Protein 1GPP (pdb70)

CATH classification: 2.170.16.10

Organism: Saccharomyces cerevisiae (strain ATCC 204508 / S288c) (NCBI:txid559292)

Sequence (217 aa):
SACFAKGTNVLMADGSIECIENIEVGNKVMGKDGRPREVIKLPRGSETMYSVVQKSMPELLKFTCNATHELVVRTPRSVRRLSRTIKGVEYFEVITFEMGQKKAPDGRIVELVKEVSKSYPVSEGPERANELVESYRKASNKAYFEWTIEARDLSLLGSHVRKATYQTYAPIGAAFARECRGFYFELQELKEDDDYYGITLSDDSDHQFLLANQVVVH

InterPro domains:
  IPR003586 Hint domain C-terminal [SM00305] (699-743)
  IPR003587 Hint domain N-terminal [SM00306] (282-389)
  IPR004042 Intein DOD homing endo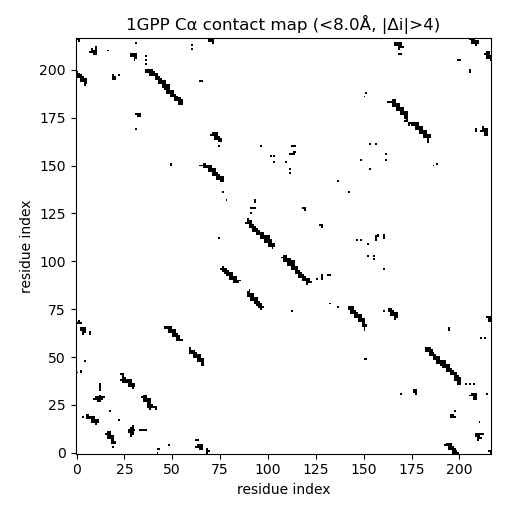nuclease, central region [PS50819] (494-642)
  IPR004100 ATPase, F1/V1/A1 complex, alpha/beta subunit, N-terminal domain [PF0287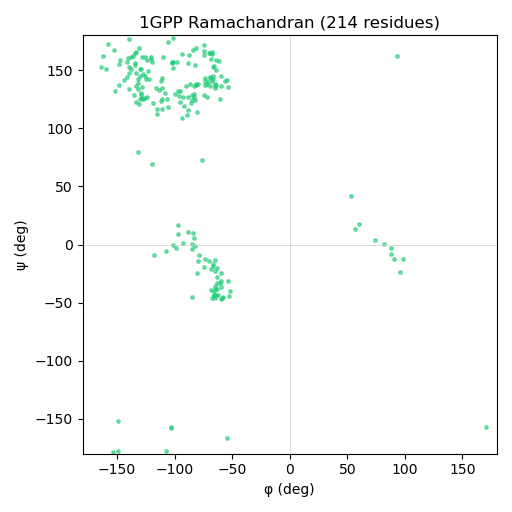4] (28-90)
  IPR006141 Intein N-terminal splicing region [PS50817] (284-366)
  IPR006142 Intein [PR00379] (491-503)
  IPR006142 Intein [PR00379] (600-612)
  IPR006142 Intein [PR00379] (732-741)
  IPR007868 Hom-end-associated Hint [PF05203] (284-736)
  IPR007869 Homing endonuclease PI-Sce [PF05204] (479-575)
  IPR007869 Homing endonuclease PI-Sce [PF05204] (585-690)
  IPR020003 ATPase, alpha/beta subunit, nucleotide-binding domain, active site [PS00152] (907-916)
  IPR022878 V-type ATP synthase catalytic alpha chain [PTHR43607] (18-1070)
  IPR023366 ATP synthase subunit alpha, N-terminal domain-like superfamily [G3DSA:2.40.30.20] (17-93)
  IPR024034 ATPase, F1/V1 complex, beta/alpha subunit, C-terminal [G3DSA:1.10.1140.10] (917-1071)
  IPR027417 P-loop containing nucleoside triphosphate hydrolase [G3DSA:3.40.50.300] (95-292)
  IPR027417 P-loop containing nucleoside triphosphate hydrolase [G3DSA:3.40.50.300] (726-915)
  IPR027417 P-loop containing nucleoside triphosphate hydrolase [SSF52540] (199-291)
  IPR027417 P-loop containing nucleoside triphosphate hydrolase [SSF52540] (733-921)
  IPR027434 Homing endonuclease [G3DSA:3.10.28.10] (466-586)

Structure (mmCIF, N/CA/C/O backbone):
data_1GPP
#
_entry.id   1GPP
#
_cell.length_a   102.856
_cell.length_b   47.595
_cell.length_c   60.297
_cell.angle_alpha   90.00
_cell.angle_beta   121.41
_cell.angle_gamma   90.00
#
_symmetry.space_group_name_H-M   'C 1 2 1'
#
loop_
_entity.id
_entity.type
_entity.pdbx_description
1 polymer 'ENDONUCLEASE PI-SCEI'
2 water water
#
loop_
_atom_site.group_PDB
_atom_site.id
_atom_site.type_symbol
_atom_site.label_atom_id
_atom_site.label_alt_id
_atom_site.label_comp_id
_atom_site.label_asym_id
_atom_site.label_entity_id
_atom_site.label_seq_id
_atom_site.pdbx_PDB_ins_code
_atom_site.Cartn_x
_atom_site.Cartn_y
_atom_site.Cartn_z
_atom_site.occupancy
_atom_site.B_iso_or_equiv
_atom_site.auth_seq_id
_atom_site.auth_comp_id
_atom_site.auth_asym_id
_atom_site.auth_atom_id
_atom_site.pdbx_PDB_model_num
ATOM 1 N N . SER A 1 9 ? 23.479 5.812 4.821 1.00 31.21 -2 SER A N 1
ATOM 2 C CA . SER A 1 9 ? 24.894 5.622 5.332 1.00 28.34 -2 SER A CA 1
ATOM 3 C C . SER A 1 9 ? 25.497 4.194 5.544 1.00 23.93 -2 SER A C 1
ATOM 4 O O . SER A 1 9 ? 26.585 4.039 5.095 1.00 23.96 -2 SER A O 1
ATOM 7 N N . ALA A 1 10 ? 24.864 3.176 6.166 1.00 21.29 -1 ALA A N 1
ATOM 8 C CA . ALA A 1 10 ? 25.388 1.784 6.101 1.00 19.62 -1 ALA A CA 1
ATOM 9 C C . ALA A 1 10 ? 24.684 1.011 4.958 1.00 19.65 -1 ALA A C 1
ATOM 10 O O . ALA A 1 10 ? 23.478 0.897 4.966 1.00 21.57 -1 ALA A O 1
ATOM 12 N N . CYS A 1 11 ? 25.461 0.486 4.027 1.00 18.28 1 CYS A N 1
ATOM 13 C CA . CYS A 1 11 ? 24.943 -0.086 2.792 1.00 18.03 1 CYS A CA 1
ATOM 14 C C . CYS A 1 11 ? 25.484 -1.460 2.481 1.00 17.53 1 CYS A C 1
ATOM 15 O O . CYS A 1 11 ? 26.676 -1.648 2.367 1.00 18.28 1 CYS A O 1
ATOM 18 N N . PHE A 1 12 ? 24.535 -2.363 2.288 1.00 16.39 2 PHE A N 1
ATOM 19 C CA . PHE A 1 12 ? 24.850 -3.785 2.216 1.00 16.12 2 PHE A CA 1
ATOM 20 C C . PHE A 1 12 ? 24.175 -4.471 1.059 1.00 17.23 2 PHE A C 1
ATOM 21 O O . PHE A 1 12 ? 23.233 -3.960 0.471 1.00 17.96 2 PHE A O 1
ATOM 29 N N . ALA A 1 13 ? 24.651 -5.671 0.775 1.00 17.00 3 ALA A N 1
ATOM 30 C CA . ALA A 1 13 ? 23.987 -6.542 -0.190 1.00 17.51 3 ALA A CA 1
ATOM 31 C C . ALA A 1 13 ? 22.626 -6.953 0.326 1.00 17.87 3 ALA A C 1
ATOM 32 O O . ALA A 1 13 ? 22.419 -7.068 1.526 1.00 17.57 3 ALA A O 1
ATOM 34 N N . LYS A 1 14 ? 21.716 -7.271 -0.604 1.00 18.73 4 LYS A N 1
ATOM 35 C CA . LYS A 1 14 ? 20.422 -7.813 -0.262 1.00 19.38 4 LYS A CA 1
ATOM 36 C C . LYS A 1 14 ? 20.586 -9.045 0.596 1.00 19.45 4 LYS A C 1
ATOM 37 O O . LYS A 1 14 ? 21.499 -9.820 0.385 1.00 19.77 4 LYS A O 1
ATOM 43 N N . GLY A 1 15 ? 19.694 -9.178 1.581 1.00 19.54 5 GLY A N 1
ATOM 44 C CA . GLY A 1 15 ? 19.698 -10.327 2.439 1.00 20.93 5 GLY A CA 1
ATOM 45 C C . GLY A 1 15 ? 20.580 -10.232 3.652 1.00 19.80 5 GLY A C 1
ATOM 46 O O . GLY A 1 15 ? 20.577 -11.155 4.490 1.00 22.96 5 GLY A O 1
ATOM 47 N N . THR A 1 16 ? 21.396 -9.180 3.753 1.00 17.25 6 THR A N 1
ATOM 48 C CA . THR A 1 16 ? 22.243 -9.026 4.902 1.00 16.55 6 THR A CA 1
ATOM 49 C C . THR A 1 16 ? 21.361 -8.922 6.148 1.00 15.63 6 THR A C 1
ATOM 50 O O . THR A 1 16 ? 20.505 -8.057 6.234 1.00 16.53 6 THR A O 1
ATOM 54 N N . ASN A 1 17 ? 21.621 -9.795 7.113 1.00 14.97 7 ASN A N 1
ATOM 55 C CA . ASN A 1 17 ? 20.829 -9.860 8.306 1.00 15.58 7 ASN A CA 1
ATOM 56 C C . ASN A 1 17 ? 21.391 -8.890 9.358 1.00 14.83 7 ASN A C 1
ATOM 57 O O . ASN A 1 17 ? 22.544 -8.950 9.700 1.00 14.86 7 ASN A O 1
ATOM 62 N N . VAL A 1 18 ? 20.490 -8.059 9.842 1.00 14.79 8 VAL A N 1
ATOM 63 C CA . VAL A 1 18 ? 20.787 -7.017 10.817 1.00 14.25 8 VAL A CA 1
ATOM 64 C C . VAL A 1 18 ? 20.122 -7.394 12.175 1.00 15.39 8 VAL A C 1
ATOM 65 O O . VAL A 1 18 ? 19.012 -7.910 12.187 1.00 14.98 8 VAL A O 1
ATOM 69 N N . LEU A 1 19 ? 20.794 -7.088 13.276 1.00 14.96 9 LEU A N 1
ATOM 70 C CA . LEU A 1 19 ? 20.248 -7.316 14.612 1.00 15.63 9 LEU A CA 1
ATOM 71 C C . LEU A 1 19 ? 19.390 -6.107 14.989 1.00 15.52 9 LEU A C 1
ATOM 72 O O . LEU A 1 19 ? 19.844 -4.952 14.975 1.00 16.53 9 LEU A O 1
ATOM 77 N N . MET A 1 20 ? 18.127 -6.367 15.269 1.00 16.48 10 MET A N 1
ATOM 78 C CA . MET A 1 20 ? 17.184 -5.328 15.639 1.00 17.68 10 MET A CA 1
ATOM 79 C C . MET A 1 20 ? 17.247 -5.113 17.148 1.00 18.16 10 MET A C 1
ATOM 80 O O . MET A 1 20 ? 17.717 -5.935 17.897 1.00 17.30 10 MET A O 1
ATOM 85 N N . ALA A 1 21 ? 16.722 -3.981 17.614 1.00 18.11 11 ALA A N 1
ATOM 86 C CA . ALA A 1 21 ? 16.820 -3.602 19.017 1.00 19.85 11 ALA A CA 1
ATOM 87 C C . ALA A 1 21 ? 16.111 -4.562 19.934 1.00 20.99 11 ALA A C 1
ATOM 88 O O . ALA A 1 21 ? 16.523 -4.719 21.083 1.00 21.81 11 ALA A O 1
ATOM 90 N N . ASP A 1 22 ? 15.078 -5.231 19.417 1.00 20.32 12 ASP A N 1
ATOM 91 C CA . ASP A 1 22 ? 14.354 -6.231 20.182 1.00 21.27 12 ASP A CA 1
ATOM 92 C C . ASP A 1 22 ? 14.974 -7.628 20.207 1.00 20.33 12 ASP A C 1
ATOM 93 O O . ASP A 1 22 ? 14.409 -8.566 20.767 1.00 22.68 12 ASP A O 1
ATOM 98 N N . GLY A 1 23 ? 16.162 -7.765 19.623 1.00 19.77 13 GLY A N 1
ATOM 99 C CA . GLY A 1 23 ? 16.847 -9.025 19.608 1.00 18.72 13 GLY A CA 1
ATOM 100 C C . GLY A 1 23 ? 16.570 -9.940 18.403 1.00 17.27 13 GLY A C 1
ATOM 101 O O . GLY A 1 23 ? 17.276 -10.915 18.199 1.00 17.42 13 GLY A O 1
ATOM 102 N N . SER A 1 24 ? 15.553 -9.604 17.641 1.00 17.68 14 SER A N 1
ATOM 103 C CA . SER A 1 24 ? 15.259 -10.359 16.435 1.00 17.01 14 SER A CA 1
ATOM 104 C C . SER A 1 24 ? 16.132 -9.836 15.304 1.00 16.69 14 SER A C 1
ATOM 105 O O . SER A 1 24 ? 16.748 -8.784 15.417 1.00 18.25 14 SER A O 1
ATOM 108 N N . ILE A 1 25 ? 16.169 -10.599 14.217 1.00 15.95 15 ILE A N 1
ATOM 109 C CA . ILE A 1 25 ? 16.839 -10.155 13.027 1.00 16.65 15 ILE A CA 1
ATOM 110 C C . ILE A 1 25 ? 15.890 -9.664 11.959 1.00 17.12 15 ILE A C 1
ATOM 111 O O . ILE A 1 25 ? 14.725 -10.012 11.940 1.00 17.59 15 ILE A O 1
ATOM 116 N N . GLU A 1 26 ? 16.404 -8.831 11.054 1.00 15.94 16 GLU A N 1
ATOM 117 C CA . GLU A 1 26 ? 15.677 -8.464 9.862 1.00 16.75 16 GLU A CA 1
ATOM 118 C C . GLU A 1 26 ? 16.665 -8.398 8.703 1.00 16.55 16 GLU A C 1
ATOM 119 O O . GLU A 1 26 ? 17.815 -7.998 8.883 1.00 16.38 16 GLU A O 1
ATOM 125 N N . CYS A 1 27 ? 16.246 -8.799 7.509 1.00 17.07 17 CYS A N 1
ATOM 126 C CA . CYS A 1 27 ? 17.022 -8.571 6.349 1.00 18.41 17 CYS A CA 1
ATOM 127 C C . CYS A 1 27 ? 17.033 -7.073 6.039 1.00 17.56 17 CYS A C 1
ATOM 128 O O . CYS A 1 27 ? 16.038 -6.363 6.208 1.00 18.00 17 CYS A O 1
ATOM 133 N N . ILE A 1 28 ? 18.174 -6.616 5.577 1.00 16.49 18 ILE A N 1
ATOM 134 C CA . ILE A 1 28 ? 18.359 -5.175 5.355 1.00 17.31 18 ILE A CA 1
ATOM 135 C C . ILE A 1 28 ? 17.260 -4.569 4.512 1.00 17.67 18 ILE A C 1
ATOM 136 O O . ILE A 1 28 ? 16.770 -3.474 4.814 1.00 18.75 18 ILE A O 1
ATOM 141 N N . GLU A 1 29 ? 16.821 -5.294 3.483 1.00 18.41 19 GLU A N 1
ATOM 142 C CA . GLU A 1 29 ? 15.826 -4.757 2.565 1.00 19.74 19 GLU A CA 1
ATOM 143 C C . GLU A 1 29 ? 14.450 -4.624 3.185 1.00 19.85 19 GLU A C 1
ATOM 144 O O . GLU A 1 29 ? 13.588 -3.966 2.607 1.00 21.38 19 GLU A O 1
ATOM 150 N N . ASN A 1 30 ? 14.225 -5.247 4.328 1.00 18.89 20 ASN A N 1
ATOM 151 C CA . ASN A 1 30 ? 12.926 -5.168 4.973 1.00 20.33 20 ASN A CA 1
ATOM 152 C C . ASN A 1 30 ? 12.862 -4.187 6.128 1.00 19.87 20 ASN A C 1
ATOM 153 O O . ASN A 1 30 ? 11.804 -3.970 6.710 1.00 22.02 20 ASN A O 1
ATOM 158 N N . ILE A 1 31 ? 13.972 -3.531 6.422 1.00 19.64 21 ILE A N 1
ATOM 159 C CA . ILE A 1 31 ? 13.972 -2.518 7.469 1.00 20.02 21 ILE A CA 1
ATOM 160 C C . ILE A 1 31 ? 13.240 -1.279 6.928 1.00 21.38 21 ILE A C 1
ATOM 161 O O . ILE A 1 31 ? 13.422 -0.903 5.770 1.00 21.54 21 ILE A O 1
ATOM 166 N N . GLU A 1 32 ? 12.458 -0.660 7.803 1.00 21.60 22 GLU A N 1
ATOM 167 C CA . GLU A 1 32 ? 11.676 0.518 7.434 1.00 23.05 22 GLU A CA 1
ATOM 168 C C . GLU A 1 32 ? 12.073 1.691 8.298 1.00 23.57 22 GLU A C 1
ATOM 169 O O . GLU A 1 32 ? 12.549 1.519 9.403 1.00 23.59 22 GLU A O 1
ATOM 175 N N . VAL A 1 33 ? 11.735 2.900 7.825 1.00 24.53 23 VAL A N 1
ATOM 176 C CA . VAL A 1 33 ? 11.948 4.109 8.579 1.00 25.65 23 VAL A CA 1
ATOM 177 C C . VAL A 1 33 ? 11.162 3.979 9.865 1.00 25.37 23 VAL A C 1
ATOM 178 O O . VAL A 1 33 ? 9.990 3.527 9.863 1.00 26.55 23 VAL A O 1
ATOM 182 N N . GLY A 1 34 ? 11.778 4.361 10.974 1.00 25.10 24 GLY A N 1
ATOM 183 C CA . GLY A 1 34 ? 11.192 4.234 12.290 1.00 25.16 24 GLY A CA 1
ATOM 184 C C . GLY A 1 34 ? 11.582 2.986 13.063 1.00 24.37 24 GLY A C 1
ATOM 185 O O . GLY A 1 34 ? 11.467 2.922 14.285 1.00 25.42 24 GLY A O 1
ATOM 186 N N . ASN A 1 35 ? 11.985 1.953 12.319 1.00 24.09 25 ASN A N 1
ATOM 187 C CA . ASN A 1 35 ? 12.454 0.762 13.002 1.00 22.72 25 ASN A CA 1
ATOM 188 C C . ASN A 1 35 ? 13.693 1.062 13.860 1.00 22.09 25 ASN A C 1
ATOM 189 O O . ASN A 1 35 ? 14.413 2.008 13.613 1.00 22.53 25 ASN A O 1
ATOM 194 N N . LYS A 1 36 ? 13.940 0.214 14.844 1.00 21.43 26 LYS A N 1
ATOM 195 C CA . LYS A 1 36 ? 15.067 0.391 15.730 1.00 21.26 26 LYS A CA 1
ATOM 196 C C . LYS A 1 36 ? 16.016 -0.802 15.619 1.00 19.46 26 LYS A C 1
ATOM 197 O O . LYS A 1 36 ? 15.609 -1.949 15.812 1.00 19.67 26 LYS A O 1
ATOM 203 N N . VAL A 1 37 ? 17.256 -0.505 15.262 1.00 18.25 27 VAL A N 1
ATOM 204 C CA . VAL A 1 37 ? 18.296 -1.521 15.159 1.00 17.91 27 VAL A CA 1
ATOM 205 C C . VAL A 1 37 ? 19.045 -1.582 16.463 1.00 17.00 27 VAL A C 1
ATOM 206 O O . VAL A 1 37 ? 18.941 -0.683 17.317 1.00 18.56 27 VAL A O 1
ATOM 210 N N . MET A 1 38 ? 19.803 -2.662 16.670 1.00 16.69 28 MET A N 1
ATOM 211 C CA . MET A 1 38 ? 20.581 -2.845 17.876 1.00 17.44 28 MET A CA 1
ATOM 212 C C . MET A 1 38 ? 21.877 -2.062 17.792 1.00 17.28 28 MET A C 1
ATOM 213 O O . MET A 1 38 ? 22.772 -2.372 17.032 1.00 17.12 28 MET A O 1
ATOM 218 N N . GLY A 1 39 ? 22.026 -1.062 18.645 1.00 17.97 29 GLY A N 1
ATOM 219 C CA . GLY A 1 39 ? 23.274 -0.324 18.728 1.00 17.98 29 GLY A CA 1
ATOM 220 C C . GLY A 1 39 ? 24.370 -1.188 19.279 1.00 17.97 29 GLY A C 1
ATOM 221 O O . GLY A 1 39 ? 24.177 -2.167 19.957 1.00 19.24 29 GLY A O 1
ATOM 222 N N . LYS A 1 40 ? 25.595 -0.738 19.082 1.00 18.32 30 LYS A N 1
ATOM 223 C CA . LYS A 1 40 ? 26.744 -1.513 19.514 1.00 19.90 30 LYS A CA 1
ATOM 224 C C . LYS A 1 40 ? 26.863 -1.652 21.027 1.00 20.08 30 LYS A C 1
ATOM 225 O O . LYS A 1 40 ? 27.566 -2.544 21.489 1.00 21.95 30 LYS A O 1
ATOM 231 N N . ASP A 1 41 ? 26.183 -0.775 21.759 1.00 21.04 31 ASP A N 1
ATOM 232 C CA . ASP A 1 41 ? 26.124 -0.807 23.199 1.00 21.11 31 ASP A CA 1
ATOM 233 C C . ASP A 1 41 ? 24.891 -1.482 23.710 1.00 22.02 31 ASP A C 1
ATOM 234 O O . ASP A 1 41 ? 24.686 -1.535 24.934 1.00 23.48 31 ASP A O 1
ATOM 239 N N . GLY A 1 42 ? 24.124 -2.106 22.810 1.00 21.13 32 GLY A N 1
ATOM 240 C CA . GLY A 1 42 ? 22.925 -2.803 23.232 1.00 22.04 32 GLY A CA 1
ATOM 241 C C . GLY A 1 42 ? 21.689 -1.961 23.301 1.00 23.22 32 GLY A C 1
ATOM 242 O O . GLY A 1 42 ? 20.624 -2.486 23.619 1.00 25.12 32 GLY A O 1
ATOM 243 N N . ARG A 1 43 ? 21.829 -0.668 23.038 1.00 24.12 33 ARG A N 1
ATOM 244 C CA . ARG A 1 43 ? 20.690 0.238 23.073 1.00 24.24 33 ARG A CA 1
ATOM 245 C C . ARG A 1 43 ? 20.168 0.554 21.677 1.00 23.56 33 ARG A C 1
ATOM 246 O O . ARG A 1 43 ? 20.892 0.367 20.679 1.00 22.76 33 ARG A O 1
ATOM 254 N N . PRO A 1 44 ? 18.909 0.962 21.583 1.00 22.69 34 PRO A N 1
ATOM 255 C CA . PRO A 1 44 ? 18.330 1.161 20.259 1.00 22.48 34 PRO A CA 1
ATOM 256 C C . PRO A 1 44 ? 18.935 2.315 19.448 1.00 22.38 34 PRO A C 1
ATOM 257 O O . PRO A 1 44 ? 19.500 3.291 20.003 1.00 24.06 34 PRO A O 1
ATOM 261 N N . ARG A 1 45 ? 18.846 2.165 18.146 1.00 21.04 35 ARG A N 1
ATOM 262 C CA . ARG A 1 45 ? 19.165 3.192 17.173 1.00 21.45 35 ARG A CA 1
ATOM 263 C C . ARG A 1 45 ? 18.032 3.276 16.165 1.00 21.58 35 ARG A C 1
ATOM 264 O O . ARG A 1 45 ? 17.599 2.290 15.627 1.00 22.21 35 ARG A O 1
ATOM 272 N N . GLU A 1 46 ? 17.581 4.479 15.838 1.00 23.09 36 GLU A N 1
ATOM 273 C CA . GLU A 1 46 ? 16.451 4.689 14.985 1.00 23.17 36 GLU A CA 1
ATOM 274 C C . GLU A 1 46 ? 16.829 4.962 13.546 1.00 22.52 36 GLU A C 1
ATOM 275 O O . GLU A 1 46 ? 17.708 5.772 13.230 1.00 23.05 36 GLU A O 1
ATOM 281 N N . VAL A 1 47 ? 16.170 4.255 12.633 1.00 22.52 37 VAL A N 1
ATOM 282 C CA . VAL A 1 47 ? 16.372 4.388 11.230 1.00 21.92 37 VAL A CA 1
ATOM 283 C C . VAL A 1 47 ? 15.532 5.564 10.745 1.00 22.58 37 VAL A C 1
ATOM 284 O O . VAL A 1 47 ? 14.343 5.615 11.035 1.00 23.91 37 VAL A O 1
ATOM 288 N N . ILE A 1 48 ? 16.166 6.467 10.006 1.00 23.15 38 ILE A N 1
ATOM 289 C CA . ILE A 1 48 ? 15.484 7.647 9.477 1.00 23.17 38 ILE A CA 1
ATOM 290 C C . ILE A 1 48 ? 15.454 7.729 7.970 1.00 24.74 38 ILE A C 1
ATOM 291 O O . ILE A 1 48 ? 14.769 8.609 7.400 1.00 27.29 38 ILE A O 1
ATOM 296 N N . LYS A 1 49 ? 16.177 6.876 7.281 1.00 25.15 39 LYS A N 1
ATOM 297 C CA . LYS A 1 49 ? 16.219 6.922 5.835 1.00 25.65 39 LYS A CA 1
ATOM 298 C C . LYS A 1 49 ? 16.689 5.565 5.294 1.00 25.16 39 LYS A C 1
ATOM 299 O O . LYS A 1 49 ? 17.457 4.867 5.968 1.00 24.67 39 LYS A O 1
ATOM 305 N N . LEU A 1 50 ? 16.237 5.245 4.085 1.00 24.70 40 LEU A N 1
ATOM 306 C CA . LEU A 1 50 ? 16.545 4.000 3.383 1.00 24.56 40 LEU A CA 1
ATOM 307 C C . LEU A 1 50 ? 17.249 4.221 2.053 1.00 25.10 40 LEU A C 1
ATOM 308 O O . LEU A 1 50 ? 16.705 3.964 0.989 1.00 25.95 40 LEU A O 1
ATOM 313 N N . PRO A 1 51 ? 18.478 4.678 2.085 1.00 26.46 41 PRO A N 1
ATOM 314 C CA . PRO A 1 51 ? 19.177 4.882 0.819 1.00 28.18 41 PRO A CA 1
ATOM 315 C C . PRO A 1 51 ? 19.418 3.557 0.080 1.00 27.52 41 PRO A C 1
ATOM 316 O O . PRO A 1 51 ? 19.790 2.530 0.661 1.00 28.46 41 PRO A O 1
ATOM 320 N N . ARG A 1 52 ? 19.198 3.604 -1.218 1.00 27.12 42 ARG A N 1
ATOM 321 C CA . ARG A 1 52 ? 19.338 2.482 -2.104 1.00 25.53 42 ARG A CA 1
ATOM 322 C C . ARG A 1 52 ? 19.933 2.889 -3.430 1.00 25.76 42 ARG A C 1
ATOM 323 O O . ARG A 1 52 ? 19.807 4.039 -3.870 1.00 26.95 42 ARG A O 1
ATOM 331 N N . GLY A 1 53 ? 20.519 1.939 -4.119 1.00 24.42 43 GLY A N 1
ATOM 332 C CA . GLY A 1 53 ? 21.067 2.201 -5.418 1.00 24.35 43 GLY A CA 1
ATOM 333 C C . GLY A 1 53 ? 21.885 1.042 -5.913 1.00 22.78 43 GLY A C 1
ATOM 334 O O . GLY A 1 53 ? 21.695 -0.088 -5.460 1.00 23.55 43 GLY A O 1
ATOM 335 N N . SER A 1 54 ? 22.795 1.307 -6.834 1.00 22.87 44 SER A N 1
ATOM 336 C CA . SER A 1 54 ? 23.699 0.315 -7.366 1.00 22.42 44 SER A CA 1
ATOM 337 C C . SER A 1 54 ? 25.140 0.802 -7.195 1.00 21.69 44 SER A C 1
ATOM 338 O O . SER A 1 54 ? 25.441 1.994 -7.320 1.00 21.61 44 SER A O 1
ATOM 343 N N . GLU A 1 55 ? 26.049 -0.118 -6.881 1.00 20.05 45 GLU A N 1
ATOM 344 C CA . GLU A 1 55 ? 27.426 0.251 -6.633 1.00 18.49 45 GLU A CA 1
ATOM 345 C C . GLU A 1 55 ? 28.289 -0.965 -6.686 1.00 18.56 45 GLU A C 1
ATOM 346 O O . GLU A 1 55 ? 27.803 -2.040 -6.378 1.00 20.36 45 GLU A O 1
ATOM 352 N N . THR A 1 56 ? 29.545 -0.796 -7.028 1.00 18.28 46 THR A N 1
ATOM 353 C CA . THR A 1 56 ? 30.545 -1.847 -6.873 1.00 18.04 46 THR A CA 1
ATOM 354 C C . THR A 1 56 ? 30.496 -2.310 -5.423 1.00 18.18 46 THR A C 1
ATOM 355 O O . THR A 1 56 ? 30.484 -1.514 -4.490 1.00 18.07 46 THR A O 1
ATOM 359 N N . MET A 1 57 ? 30.526 -3.628 -5.218 1.00 18.52 47 MET A N 1
ATOM 360 C CA . MET A 1 57 ? 30.426 -4.209 -3.877 1.00 18.33 47 MET A CA 1
ATOM 361 C C . MET A 1 57 ? 31.749 -4.811 -3.463 1.00 18.04 47 MET A C 1
ATOM 362 O O . MET A 1 57 ? 32.602 -5.081 -4.298 1.00 18.84 47 MET A O 1
ATOM 367 N N . TYR A 1 58 ? 31.914 -5.028 -2.146 1.00 18.00 48 TYR A N 1
ATOM 368 C CA . TYR A 1 58 ? 33.083 -5.658 -1.554 1.00 18.83 48 TYR A CA 1
ATOM 369 C C . TYR A 1 58 ? 32.648 -6.729 -0.540 1.00 19.18 48 TYR A C 1
ATOM 370 O O . TYR A 1 58 ? 31.746 -6.512 0.215 1.00 18.63 48 TYR A O 1
ATOM 379 N N . SER A 1 59 ? 33.304 -7.883 -0.583 1.00 20.34 49 SER A N 1
ATOM 380 C CA . SER A 1 59 ? 33.132 -8.962 0.386 1.00 21.13 49 SER A CA 1
ATOM 381 C C . SER A 1 59 ? 34.155 -8.842 1.514 1.00 20.58 49 SER A C 1
ATOM 382 O O . SER A 1 59 ? 35.345 -8.705 1.272 1.00 22.61 49 SER A O 1
ATOM 385 N N . VAL A 1 60 ? 33.678 -8.849 2.754 1.00 19.75 50 VAL A N 1
ATOM 386 C CA . VAL A 1 60 ? 34.492 -8.827 3.932 1.00 20.48 50 VAL A CA 1
ATOM 387 C C . VAL A 1 60 ? 34.432 -10.255 4.538 1.00 19.65 50 VAL A C 1
ATOM 388 O O . VAL A 1 60 ? 33.318 -10.790 4.787 1.00 20.11 50 VAL A O 1
ATOM 392 N N . VAL A 1 61 ? 35.593 -10.856 4.754 1.00 19.54 51 VAL A N 1
ATOM 393 C CA . VAL A 1 61 ? 35.627 -12.214 5.341 1.00 20.92 51 VAL A CA 1
ATOM 394 C C . VAL A 1 61 ? 36.710 -12.211 6.419 1.00 21.08 51 VAL A C 1
ATOM 395 O O . VAL A 1 61 ? 37.851 -11.812 6.157 1.00 21.59 51 VAL A O 1
ATOM 399 N N . GLN A 1 62 ? 36.351 -12.665 7.615 1.00 20.21 52 GLN A N 1
ATOM 400 C CA . GLN A 1 62 ? 37.303 -12.806 8.695 1.00 21.27 52 GLN A CA 1
ATOM 401 C C . GLN A 1 62 ? 38.461 -13.708 8.245 1.00 23.72 52 GLN A C 1
ATOM 402 O O . GLN A 1 62 ? 38.257 -14.676 7.547 1.00 24.11 52 GLN A O 1
ATOM 408 N N . LYS A 1 63 ? 39.671 -13.357 8.646 1.00 25.77 53 LYS A N 1
ATOM 409 C CA . LYS A 1 63 ? 40.789 -14.240 8.411 1.00 29.87 53 LYS A CA 1
ATOM 410 C C . LYS A 1 63 ? 41.143 -14.697 9.815 1.00 32.16 53 LYS A C 1
ATOM 411 O O . LYS A 1 63 ? 41.479 -13.881 10.707 1.00 31.91 53 LYS A O 1
ATOM 417 N N . SER A 1 64 ? 40.993 -15.997 10.023 1.00 34.71 54 SER A N 1
ATOM 418 C CA . SER A 1 64 ? 41.336 -16.665 11.301 1.00 37.46 54 SER A CA 1
ATOM 419 C C . SER A 1 64 ? 42.758 -16.448 11.808 1.00 37.90 54 SER A C 1
ATOM 420 O O . SER A 1 64 ? 43.713 -16.544 11.034 1.00 39.64 54 SER A O 1
ATOM 423 N N . MET A 1 77 ? 37.463 -22.209 14.672 1.00 42.57 67 MET A N 1
ATOM 424 C CA . MET A 1 77 ? 36.509 -23.284 14.924 1.00 41.58 67 MET A CA 1
ATOM 425 C C . MET A 1 77 ? 35.088 -22.754 14.747 1.00 40.31 67 MET A C 1
ATOM 426 O O . MET A 1 77 ? 34.202 -23.422 14.176 1.00 41.74 67 MET A O 1
ATOM 431 N N . PRO A 1 78 ? 34.842 -21.585 15.311 1.00 37.84 68 PRO A N 1
ATOM 432 C CA . PRO A 1 78 ? 33.578 -20.895 15.084 1.00 35.45 68 PRO A CA 1
ATOM 433 C C . PRO A 1 78 ? 33.573 -20.459 13.636 1.00 32.39 68 PRO A C 1
ATOM 434 O O . PRO A 1 78 ? 34.624 -20.376 13.008 1.00 32.56 68 PRO A O 1
ATOM 438 N N . GLU A 1 79 ? 32.392 -20.206 13.119 1.00 27.79 69 GLU A N 1
ATOM 439 C CA . GLU A 1 79 ? 32.268 -19.800 11.738 1.00 24.67 69 GLU A CA 1
ATOM 440 C C . GLU A 1 79 ? 32.901 -18.409 11.567 1.00 22.58 69 GLU A C 1
ATOM 441 O O . GLU A 1 79 ? 32.807 -17.585 12.449 1.00 22.56 69 GLU A O 1
ATOM 447 N N . LEU A 1 80 ? 33.511 -18.205 10.430 1.00 21.31 70 LEU A N 1
ATOM 448 C CA . LEU A 1 80 ? 34.102 -16.908 10.100 1.00 20.46 70 LEU A CA 1
ATOM 449 C C . LEU A 1 80 ? 33.012 -15.854 9.907 1.00 20.64 70 LEU A C 1
ATOM 450 O O . LEU A 1 80 ? 31.964 -16.109 9.334 1.00 21.10 70 LEU A O 1
ATOM 455 N N . LEU A 1 81 ? 33.300 -14.648 10.408 1.00 18.55 71 LEU A N 1
ATOM 456 C CA . LEU A 1 81 ? 32.397 -13.519 10.284 1.00 17.99 71 LEU A CA 1
ATOM 457 C C . LEU A 1 81 ? 32.542 -12.887 8.921 1.00 17.76 71 LEU A C 1
ATOM 458 O O . LEU A 1 81 ? 33.660 -12.752 8.408 1.00 19.09 71 LEU A O 1
ATOM 463 N N . LYS A 1 82 ? 31.409 -12.534 8.323 1.00 16.96 72 LYS A N 1
ATOM 464 C CA . LYS A 1 82 ? 31.383 -12.017 6.963 1.00 16.68 72 LYS A CA 1
ATOM 465 C C . LYS A 1 82 ? 30.260 -11.028 6.787 1.00 15.94 72 LYS A C 1
ATOM 466 O O . LYS A 1 82 ? 29.222 -11.090 7.462 1.00 16.52 72 LYS A O 1
ATOM 475 N N . PHE A 1 83 ? 30.418 -10.130 5.802 1.00 15.92 73 PHE A N 1
ATOM 476 C CA . PHE A 1 83 ? 29.354 -9.295 5.275 1.00 15.99 73 PHE A CA 1
ATOM 477 C C . PHE A 1 83 ? 29.805 -8.751 3.914 1.00 15.79 73 PHE A C 1
ATOM 478 O O . PHE A 1 83 ? 30.989 -8.737 3.638 1.00 17.17 73 PHE A O 1
ATOM 486 N N . THR A 1 84 ? 28.856 -8.289 3.136 1.00 15.92 74 THR A N 1
ATOM 487 C CA . THR A 1 84 ? 29.107 -7.680 1.844 1.00 16.02 74 THR A CA 1
ATOM 488 C C . THR A 1 84 ? 28.505 -6.285 1.804 1.00 16.05 74 THR A C 1
ATOM 489 O O . THR A 1 84 ? 27.350 -6.105 2.129 1.00 15.93 74 THR A O 1
ATOM 493 N N . CYS A 1 85 ? 29.361 -5.340 1.445 1.00 15.98 75 CYS A N 1
ATOM 494 C CA . CYS A 1 85 ? 28.971 -3.906 1.509 1.00 15.61 75 CYS A CA 1
ATOM 495 C C . CYS A 1 85 ? 29.319 -3.215 0.214 1.00 16.47 75 CYS A C 1
ATOM 496 O O . CYS A 1 85 ? 29.964 -3.785 -0.653 1.00 18.24 75 CYS A O 1
ATOM 499 N N . ASN A 1 86 ? 28.844 -2.004 0.038 1.00 16.51 76 ASN A N 1
ATOM 500 C CA . ASN A 1 86 ? 29.267 -1.276 -1.162 1.00 17.89 76 ASN A CA 1
ATOM 501 C C . ASN A 1 86 ? 30.659 -0.621 -0.989 1.00 16.56 76 ASN A C 1
ATOM 502 O O . ASN A 1 86 ? 31.245 -0.581 0.100 1.00 16.86 76 ASN A O 1
ATOM 507 N N . ALA A 1 87 ? 31.201 -0.143 -2.086 1.00 16.92 77 ALA A N 1
ATOM 508 C CA . ALA A 1 87 ? 32.553 0.394 -2.132 1.00 16.91 77 ALA A CA 1
ATOM 509 C C . ALA A 1 87 ? 32.772 1.572 -1.197 1.00 16.31 77 ALA A C 1
ATOM 510 O O . ALA A 1 87 ? 33.837 1.735 -0.657 1.00 16.91 77 ALA A O 1
ATOM 512 N N . THR A 1 88 ? 31.750 2.399 -1.064 1.00 16.35 78 THR A N 1
ATOM 513 C CA . THR A 1 88 ? 31.834 3.591 -0.222 1.00 16.12 78 THR A CA 1
ATOM 514 C C . THR A 1 88 ? 31.357 3.400 1.198 1.00 16.53 78 THR A C 1
ATOM 515 O O . THR A 1 88 ? 31.356 4.352 2.003 1.00 17.72 78 THR A O 1
ATOM 519 N N . HIS A 1 89 ? 30.946 2.164 1.525 1.00 16.25 79 HIS A N 1
ATOM 520 C CA . HIS A 1 89 ? 30.573 1.855 2.882 1.00 15.17 79 HIS A CA 1
ATOM 521 C C . HIS A 1 89 ? 31.805 1.973 3.794 1.00 15.37 79 HIS A C 1
ATOM 522 O O . HIS A 1 89 ? 32.870 1.514 3.423 1.00 15.69 79 HIS A O 1
ATOM 529 N N . GLU A 1 90 ? 31.642 2.612 4.946 1.00 15.15 80 GLU A N 1
ATOM 530 C CA . GLU A 1 90 ? 32.759 2.823 5.852 1.00 16.39 80 GLU A CA 1
ATOM 531 C C . GLU A 1 90 ? 32.854 1.672 6.889 1.00 15.36 80 GLU A C 1
ATOM 532 O O . GLU A 1 90 ? 31.954 1.455 7.691 1.00 16.47 80 GLU A O 1
ATOM 538 N N . LEU A 1 91 ? 33.965 1.001 6.845 1.00 15.37 81 LEU A N 1
ATOM 539 C CA . LEU A 1 91 ? 34.323 -0.033 7.835 1.00 15.24 81 LEU A CA 1
ATOM 540 C C . LEU A 1 91 ? 34.659 0.654 9.145 1.00 15.28 81 LEU A C 1
ATOM 541 O O . LEU A 1 91 ? 35.369 1.671 9.144 1.00 16.26 81 LEU A O 1
ATOM 546 N N . VAL A 1 92 ? 34.208 0.101 10.273 1.00 15.43 82 VAL A N 1
ATOM 547 C CA . VAL A 1 92 ? 34.511 0.594 11.613 1.00 15.57 82 VAL A CA 1
ATOM 548 C C . VAL A 1 92 ? 35.728 -0.208 12.049 1.00 15.60 82 VAL A C 1
ATOM 549 O O . VAL A 1 92 ? 35.617 -1.425 12.265 1.00 15.76 82 VAL A O 1
ATOM 553 N N . VAL A 1 93 ? 36.876 0.463 12.119 1.00 15.37 83 VAL A N 1
ATOM 554 C CA . VAL A 1 93 ? 38.119 -0.241 12.356 1.00 15.72 83 VAL A CA 1
ATOM 555 C C . VAL A 1 93 ? 38.891 0.311 13.549 1.00 16.23 83 VAL A C 1
ATOM 556 O O . VAL A 1 93 ? 38.689 1.415 14.026 1.00 17.22 83 VAL A O 1
ATOM 560 N N . ARG A 1 94 ? 39.794 -0.517 14.024 1.00 15.91 84 ARG A N 1
ATOM 561 C CA . ARG A 1 94 ? 40.755 -0.113 15.039 1.00 16.93 84 ARG A CA 1
ATOM 562 C C . ARG A 1 94 ? 42.149 -0.520 14.582 1.00 17.56 84 ARG A C 1
ATOM 563 O O . ARG A 1 94 ? 42.329 -1.516 13.882 1.00 17.39 84 ARG A O 1
ATOM 571 N N . THR A 1 95 ? 43.138 0.253 15.023 1.00 17.44 85 THR A N 1
ATOM 572 C CA . THR A 1 95 ? 44.524 -0.057 14.786 1.00 17.35 85 THR A CA 1
ATOM 573 C C . THR A 1 95 ? 45.274 0.281 16.083 1.00 18.38 85 THR A C 1
ATOM 574 O O . THR A 1 95 ? 45.081 1.355 16.619 1.00 19.43 85 THR A O 1
ATOM 578 N N . PRO A 1 96 ? 46.151 -0.607 16.550 1.00 18.96 86 PRO A N 1
ATOM 579 C CA . PRO A 1 96 ? 46.917 -0.269 17.739 1.00 19.47 86 PRO A CA 1
ATOM 580 C C . PRO A 1 96 ? 47.815 0.919 17.472 1.00 20.58 86 PRO A C 1
ATOM 581 O O . PRO A 1 96 ? 48.283 1.178 16.362 1.00 20.72 86 PRO A O 1
ATOM 585 N N . ARG A 1 97 ? 48.054 1.681 18.536 1.00 20.96 87 ARG A N 1
ATOM 586 C CA . ARG A 1 97 ? 49.050 2.740 18.530 1.00 21.31 87 ARG A CA 1
ATOM 587 C C . ARG A 1 97 ? 50.450 2.085 18.641 1.00 21.44 87 ARG A C 1
ATOM 588 O O . ARG A 1 97 ? 51.102 2.155 19.698 1.00 22.49 87 ARG A O 1
ATOM 596 N N . SER A 1 98 ? 50.909 1.450 17.583 1.00 20.87 88 SER A N 1
ATOM 597 C CA . SER A 1 98 ? 52.121 0.707 17.607 1.00 21.36 88 SER A CA 1
ATOM 598 C C . SER A 1 98 ? 53.354 1.604 17.639 1.00 20.53 88 SER A C 1
ATOM 599 O O . SER A 1 98 ? 53.453 2.574 16.908 1.00 21.66 88 SER A O 1
ATOM 604 N N . VAL A 1 99 ? 54.285 1.202 18.478 1.00 20.78 89 VAL A N 1
ATOM 605 C CA . VAL A 1 99 ? 55.592 1.802 18.520 1.00 22.56 89 VAL A CA 1
ATOM 606 C C . VAL A 1 99 ? 56.597 0.701 18.458 1.00 24.50 89 VAL A C 1
ATOM 607 O O . VAL A 1 99 ? 56.484 -0.338 19.149 1.00 27.06 89 VAL A O 1
ATOM 611 N N . ARG A 1 100 ? 57.551 0.884 17.551 1.00 25.95 90 ARG A N 1
ATOM 612 C CA . ARG A 1 100 ? 58.581 -0.063 17.333 1.00 27.63 90 ARG A CA 1
ATOM 613 C C . ARG A 1 100 ? 59.927 0.549 17.353 1.00 27.52 90 ARG A C 1
ATOM 614 O O . ARG A 1 100 ? 60.168 1.727 16.978 1.00 26.59 90 ARG A O 1
ATOM 622 N N . ARG A 1 101 ? 60.850 -0.295 17.755 1.00 28.04 91 ARG A N 1
ATOM 623 C CA . ARG A 1 101 ? 62.234 0.101 17.883 1.00 28.63 91 ARG A CA 1
ATOM 624 C C . ARG A 1 101 ? 63.040 -0.702 16.903 1.00 28.64 91 ARG A C 1
ATOM 625 O O . ARG A 1 101 ? 62.920 -1.948 16.844 1.00 31.11 91 ARG A O 1
ATOM 633 N N . LEU A 1 102 ? 63.933 -0.037 16.187 1.00 27.77 92 LEU A N 1
ATOM 634 C CA . LEU A 1 102 ? 64.800 -0.714 15.249 1.00 27.97 92 LEU A CA 1
ATOM 635 C C . LEU A 1 102 ? 66.206 -0.120 15.342 1.00 26.93 92 LEU A C 1
ATOM 636 O O . LEU A 1 102 ? 66.361 1.036 15.654 1.00 26.01 92 LEU A O 1
ATOM 641 N N . SER A 1 103 ? 67.204 -0.958 15.120 1.00 27.26 93 SER A N 1
ATOM 642 C CA . SER A 1 103 ? 68.603 -0.540 15.071 1.00 27.86 93 SER A CA 1
ATOM 643 C C . SER A 1 103 ? 68.966 -0.575 13.614 1.00 27.65 93 SER A C 1
ATOM 644 O O . SER A 1 103 ? 68.866 -1.621 12.964 1.00 29.90 93 SER A O 1
ATOM 647 N N . ARG A 1 104 ? 69.342 0.571 13.047 1.00 24.40 94 ARG A N 1
ATOM 648 C CA . ARG A 1 104 ? 69.760 0.641 11.672 1.00 23.78 94 ARG A CA 1
ATOM 649 C C . ARG A 1 104 ? 71.024 1.480 11.651 1.00 22.15 94 ARG A C 1
ATOM 650 O O . ARG A 1 104 ? 71.257 2.306 12.529 1.00 21.14 94 ARG A O 1
ATOM 658 N N . THR A 1 105 ? 71.810 1.262 10.627 1.00 20.29 95 THR A N 1
ATOM 659 C CA . THR A 1 105 ? 73.047 2.023 10.401 1.00 18.15 95 THR A CA 1
ATOM 660 C C . THR A 1 105 ? 72.983 2.598 9.035 1.00 17.77 95 THR A C 1
ATOM 661 O O . THR A 1 105 ? 72.720 1.902 8.070 1.00 19.97 95 THR A O 1
ATOM 665 N N . ILE A 1 106 ? 73.158 3.911 8.944 1.00 18.01 96 ILE A N 1
ATOM 666 C CA . ILE A 1 106 ? 73.145 4.562 7.660 1.00 20.28 96 ILE A CA 1
ATOM 667 C C . ILE A 1 106 ? 74.411 5.383 7.586 1.00 20.15 96 ILE A C 1
ATOM 668 O O . ILE A 1 106 ? 74.678 6.208 8.487 1.00 21.38 96 ILE A O 1
ATOM 673 N N . LYS A 1 107 ? 75.196 5.179 6.540 1.00 21.96 97 LYS A N 1
ATOM 674 C CA . LYS A 1 107 ? 76.386 5.949 6.322 1.00 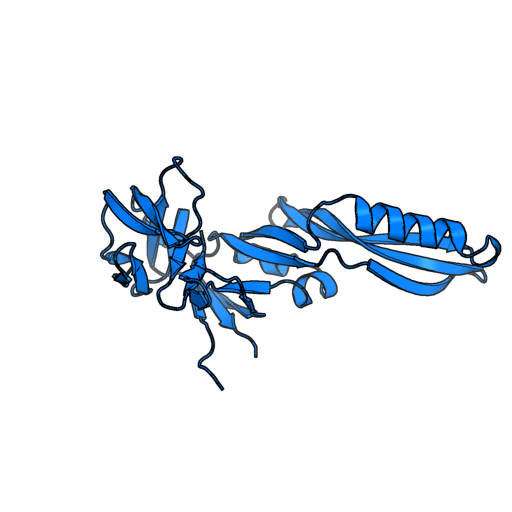23.49 97 LYS A CA 1
ATOM 675 C C . LYS A 1 107 ? 77.300 5.929 7.556 1.00 21.95 97 LYS A C 1
ATOM 676 O O . LYS A 1 107 ? 77.964 6.927 7.951 1.00 23.46 97 LYS A O 1
ATOM 682 N N . GLY A 1 108 ? 77.439 4.761 8.170 1.00 22.39 98 GLY A N 1
ATOM 683 C CA . GLY A 1 108 ? 78.403 4.586 9.217 1.00 21.89 98 GLY A CA 1
ATOM 684 C C . GLY A 1 108 ? 77.933 5.070 10.565 1.00 21.87 98 GLY A C 1
ATOM 685 O O . GLY A 1 108 ? 78.700 4.949 11.528 1.00 25.31 98 GLY A O 1
ATOM 686 N N . VAL A 1 109 ? 76.701 5.596 10.653 1.00 18.97 99 VAL A N 1
ATOM 687 C CA . VAL A 1 109 ? 76.191 6.084 11.918 1.00 18.01 99 VAL A CA 1
ATOM 688 C C . VAL A 1 109 ? 75.041 5.131 12.359 1.00 17.18 99 VAL A C 1
ATOM 689 O O . VAL A 1 109 ? 74.100 4.885 11.602 1.00 17.18 99 VAL A O 1
ATOM 693 N N . GLU A 1 110 ? 75.184 4.574 13.563 1.00 17.22 100 GLU A N 1
ATOM 694 C CA . GLU A 1 110 ? 74.141 3.709 14.128 1.00 18.95 100 GLU A CA 1
ATOM 695 C C . GLU A 1 110 ? 73.071 4.544 14.775 1.00 17.27 100 GLU A C 1
ATOM 696 O O . GLU A 1 110 ? 73.370 5.521 15.468 1.00 16.86 100 GLU A O 1
ATOM 707 N N . TYR A 1 111 ? 71.819 4.179 14.528 1.00 16.53 101 TYR A N 1
ATOM 708 C CA . TYR A 1 111 ? 70.643 4.851 15.029 1.00 17.35 101 TYR A CA 1
ATOM 709 C C . TYR A 1 111 ? 69.716 3.953 15.828 1.00 16.51 101 TYR A C 1
ATOM 710 O O . TYR A 1 111 ? 69.603 2.747 15.565 1.00 19.12 101 TYR A O 1
ATOM 719 N N . PHE A 1 112 ? 69.065 4.608 16.779 1.00 16.07 102 PHE A N 1
ATOM 720 C CA . PHE A 1 112 ? 67.811 4.132 17.345 1.00 17.00 102 PHE A CA 1
ATOM 721 C C . PHE A 1 112 ? 66.711 4.737 16.451 1.00 16.85 102 PHE A C 1
ATOM 722 O O . PHE A 1 112 ? 66.494 5.928 16.496 1.00 17.94 102 PHE A O 1
ATOM 730 N N . GLU A 1 113 ? 66.018 3.902 15.680 1.00 17.00 103 GLU A N 1
ATOM 731 C CA . GLU A 1 113 ? 64.921 4.343 14.879 1.00 17.59 103 GLU A CA 1
ATOM 732 C C . GLU A 1 113 ? 63.641 4.008 15.628 1.00 18.62 103 GLU A C 1
ATOM 733 O O . GLU A 1 113 ? 63.485 2.876 16.127 1.00 21.97 103 GLU A O 1
ATOM 739 N N . VAL A 1 114 ? 62.771 4.987 15.776 1.00 16.68 104 VAL A N 1
ATOM 740 C CA . VAL A 1 114 ? 61.496 4.803 16.444 1.00 17.77 104 VAL A CA 1
ATOM 741 C C . VAL A 1 114 ? 60.406 5.026 15.422 1.00 16.26 104 VAL A C 1
ATOM 742 O O . VAL A 1 114 ? 60.259 6.121 14.868 1.00 17.26 104 VAL A O 1
ATOM 746 N N . ILE A 1 115 ? 59.648 3.956 15.175 1.00 18.19 105 ILE A N 1
ATOM 747 C CA . ILE A 1 115 ? 58.576 3.990 14.214 1.00 18.54 105 ILE A CA 1
ATOM 748 C C . ILE A 1 115 ? 57.240 3.891 14.942 1.00 18.37 105 ILE A C 1
ATOM 749 O O . ILE A 1 115 ? 57.053 2.975 15.738 1.00 19.26 105 ILE A O 1
ATOM 754 N N . THR A 1 116 ? 56.372 4.856 14.694 1.00 17.75 106 THR A N 1
ATOM 755 C CA . THR A 1 116 ? 55.091 4.933 15.339 1.00 19.31 106 THR A CA 1
ATOM 756 C C . THR A 1 116 ? 53.993 4.968 14.300 1.00 18.74 106 THR A C 1
ATOM 757 O O . THR A 1 116 ? 54.202 5.312 13.156 1.00 19.36 106 THR A O 1
ATOM 761 N N . PHE A 1 117 ? 52.790 4.610 14.727 1.00 19.40 107 PHE A N 1
ATOM 762 C CA . PHE A 1 117 ? 51.614 4.761 13.900 1.00 19.34 107 PHE A CA 1
ATOM 763 C C . PHE A 1 117 ? 50.970 6.086 14.292 1.00 20.20 107 PHE A C 1
ATOM 764 O O . PHE A 1 117 ? 50.744 6.360 15.465 1.00 22.54 107 PHE A O 1
ATOM 772 N N . GLU A 1 118 ? 50.616 6.909 13.310 1.00 20.40 108 GLU A N 1
ATOM 773 C CA . GLU A 1 118 ? 49.956 8.182 13.541 1.00 21.24 108 GLU A CA 1
ATOM 774 C C . GLU A 1 118 ? 48.843 8.414 12.543 1.00 20.48 108 GLU A C 1
ATOM 775 O O . GLU A 1 118 ? 48.856 7.860 11.432 1.00 20.80 108 GLU A O 1
ATOM 781 N N . MET A 1 119 ? 47.831 9.154 12.936 1.00 20.83 109 MET A N 1
ATOM 782 C CA . MET A 1 119 ? 46.795 9.561 12.025 1.00 22.11 109 MET A CA 1
ATOM 783 C C . MET A 1 119 ? 47.345 10.615 11.076 1.00 22.21 109 MET A C 1
ATOM 784 O O . MET A 1 119 ? 47.970 11.602 11.474 1.00 25.49 109 MET A O 1
ATOM 789 N N . GLY A 1 120 ? 47.179 10.384 9.801 1.00 20.92 110 GLY A N 1
ATOM 790 C CA . GLY A 1 120 ? 47.567 11.308 8.780 1.00 21.66 110 GLY A CA 1
ATOM 791 C C . GLY A 1 120 ? 46.642 11.177 7.591 1.00 21.37 110 GLY A C 1
ATOM 792 O O . GLY A 1 120 ? 45.452 10.837 7.712 1.00 22.54 110 GLY A O 1
ATOM 793 N N . GLN A 1 121 ? 47.175 11.492 6.434 1.00 22.83 111 GLN A N 1
ATOM 794 C CA . GLN A 1 121 ? 46.355 11.419 5.260 1.00 24.59 111 GLN A CA 1
ATOM 795 C C . GLN A 1 121 ? 47.182 11.030 4.060 1.00 23.38 111 GLN A C 1
ATOM 796 O O . GLN A 1 121 ? 48.425 11.124 4.037 1.00 24.58 111 GLN A O 1
ATOM 802 N N . LYS A 1 122 ? 46.453 10.516 3.084 1.00 21.28 112 LYS A N 1
ATOM 803 C CA . LYS A 1 122 ? 47.036 10.019 1.856 1.00 21.89 112 LYS A CA 1
ATOM 804 C C . LYS A 1 122 ? 46.067 10.350 0.743 1.00 20.65 112 LYS A C 1
ATOM 805 O O . LYS A 1 122 ? 44.839 10.190 0.887 1.00 21.05 112 LYS A O 1
ATOM 811 N N . LYS A 1 123 ? 46.629 10.732 -0.397 1.00 22.32 113 LYS A N 1
ATOM 812 C CA . LYS A 1 123 ? 45.823 10.965 -1.589 1.00 23.44 113 LYS A CA 1
ATOM 813 C C . LYS A 1 123 ? 45.620 9.625 -2.300 1.00 22.64 113 LYS A C 1
ATOM 814 O O . LYS A 1 123 ? 46.584 8.909 -2.582 1.00 25.26 113 LYS A O 1
ATOM 820 N N . ALA A 1 124 ? 44.380 9.262 -2.536 1.00 20.89 114 ALA A N 1
ATOM 821 C CA . ALA A 1 124 ? 44.065 8.088 -3.310 1.00 19.99 114 ALA A CA 1
ATOM 822 C C . ALA A 1 124 ? 44.455 8.344 -4.776 1.00 20.33 114 ALA A C 1
ATOM 823 O O . ALA A 1 124 ? 44.661 9.462 -5.183 1.00 19.67 114 ALA A O 1
ATOM 825 N N . PRO A 1 125 ? 44.533 7.287 -5.582 1.00 19.73 115 PRO A N 1
ATOM 826 C CA . PRO A 1 125 ? 44.868 7.466 -7.013 1.00 19.56 115 PRO A CA 1
ATOM 827 C C . PRO A 1 125 ? 43.968 8.451 -7.731 1.00 19.18 115 PRO A C 1
ATOM 828 O O . PRO A 1 125 ? 44.434 9.132 -8.628 1.00 19.45 115 PRO A O 1
ATOM 832 N N . ASP A 1 126 ? 42.705 8.536 -7.303 1.00 19.02 116 ASP A N 1
ATOM 833 C CA . ASP A 1 126 ? 41.759 9.487 -7.905 1.00 19.11 116 ASP A CA 1
ATOM 834 C C . ASP A 1 126 ? 41.865 10.902 -7.372 1.00 19.70 116 ASP A C 1
ATOM 835 O O . ASP A 1 126 ? 41.151 11.782 -7.863 1.00 21.17 116 ASP A O 1
ATOM 840 N N . GLY A 1 127 ? 42.754 11.159 -6.422 1.00 19.79 117 GLY A N 1
ATOM 841 C CA . GLY A 1 127 ? 42.928 12.480 -5.846 1.00 20.28 117 GLY A CA 1
ATOM 842 C C . GLY A 1 127 ? 42.236 12.753 -4.534 1.00 19.44 117 GLY A C 1
ATOM 843 O O . GLY A 1 127 ? 42.517 13.767 -3.901 1.00 20.62 117 GLY A O 1
ATOM 844 N N . ARG A 1 128 ? 41.320 11.882 -4.110 1.00 18.50 118 ARG A N 1
ATOM 845 C CA . ARG A 1 1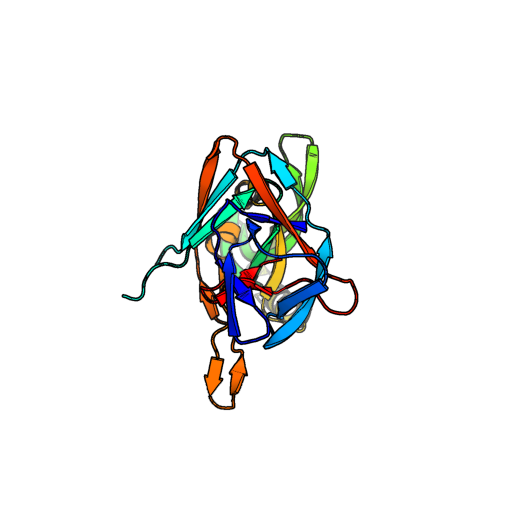28 ? 40.672 12.105 -2.837 1.00 18.94 118 ARG A CA 1
ATOM 846 C C . ARG A 1 128 ? 41.670 12.013 -1.709 1.00 18.82 118 ARG A C 1
ATOM 847 O O . ARG A 1 128 ? 42.479 11.114 -1.696 1.00 19.67 118 ARG A O 1
ATOM 855 N N . ILE A 1 129 ? 41.588 12.946 -0.770 1.00 19.19 119 ILE A N 1
ATOM 856 C CA . ILE A 1 129 ? 42.411 12.915 0.436 1.00 20.21 119 ILE A CA 1
ATOM 857 C C . ILE A 1 129 ? 41.692 12.095 1.517 1.00 19.99 119 ILE A C 1
ATOM 858 O O . ILE A 1 129 ? 40.578 12.392 1.898 1.00 23.75 119 ILE A O 1
ATOM 863 N N . VAL A 1 130 ? 42.320 10.984 1.889 1.00 17.86 120 VAL A N 1
ATOM 864 C CA . VAL A 1 130 ? 41.785 10.057 2.846 1.00 19.37 120 VAL A CA 1
ATOM 865 C C . VAL A 1 130 ? 42.560 10.146 4.140 1.00 18.09 120 VAL A C 1
ATOM 866 O O . VAL A 1 130 ? 43.754 10.055 4.133 1.00 19.23 120 VAL A O 1
ATOM 870 N N . GLU A 1 131 ? 41.836 10.265 5.236 1.00 19.01 121 GLU A N 1
ATOM 871 C CA . GL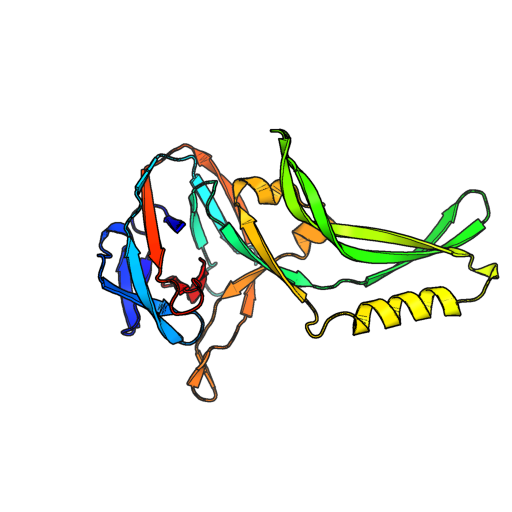U A 1 131 ? 42.418 10.276 6.566 1.00 21.31 121 GLU A CA 1
ATOM 872 C C . GLU A 1 131 ? 42.624 8.805 6.968 1.00 19.71 121 GLU A C 1
ATOM 873 O O . GLU A 1 131 ? 41.702 7.994 6.894 1.00 21.81 121 GLU A O 1
ATOM 879 N N . LEU A 1 132 ? 43.822 8.458 7.371 1.00 18.22 122 LEU A N 1
ATOM 880 C CA . LEU A 1 132 ? 44.129 7.064 7.738 1.00 18.13 122 LEU A CA 1
ATOM 881 C C . LEU A 1 132 ? 45.338 7.003 8.662 1.00 18.51 122 LEU A C 1
ATOM 882 O O . LEU A 1 132 ? 46.058 7.972 8.852 1.00 20.71 122 LEU A O 1
ATOM 887 N N . VAL A 1 133 ? 45.625 5.853 9.175 1.00 16.76 123 VAL A N 1
ATOM 888 C CA . VAL A 1 133 ? 46.751 5.644 10.043 1.00 17.42 123 VAL A CA 1
ATOM 889 C C . VAL A 1 133 ? 47.949 5.268 9.163 1.00 17.13 123 VAL A C 1
ATOM 890 O O . VAL A 1 133 ? 47.825 4.493 8.206 1.00 17.26 123 VAL A O 1
ATOM 894 N N . LYS A 1 134 ? 49.114 5.869 9.464 1.00 17.12 124 LYS A N 1
ATOM 895 C CA . LYS A 1 134 ? 50.337 5.631 8.729 1.00 19.37 124 LYS A CA 1
ATOM 896 C C . LYS A 1 134 ? 51.556 5.552 9.644 1.00 18.49 124 LYS A C 1
ATOM 897 O O . LYS A 1 134 ? 51.516 6.023 10.780 1.00 19.30 124 LYS A O 1
ATOM 903 N N . GLU A 1 135 ? 52.632 4.946 9.147 1.00 18.43 125 GLU A N 1
ATOM 904 C CA . GLU A 1 135 ? 53.884 4.913 9.844 1.00 19.50 125 GLU A CA 1
ATOM 905 C C . GLU A 1 135 ? 54.661 6.197 9.706 1.00 20.00 125 GLU A C 1
ATOM 906 O O . GLU A 1 135 ? 54.735 6.790 8.626 1.00 22.35 125 GLU A O 1
ATOM 912 N N . VAL A 1 136 ? 55.237 6.599 10.828 1.00 18.95 126 VAL A N 1
ATOM 913 C CA . VAL A 1 136 ? 56.157 7.760 10.903 1.00 20.32 126 VAL A CA 1
ATOM 914 C C . VAL A 1 136 ? 57.419 7.263 11.592 1.00 19.00 126 VAL A C 1
ATOM 915 O O . VAL A 1 136 ? 57.351 6.452 12.498 1.00 20.55 126 VAL A O 1
ATOM 919 N N . SER A 1 137 ? 58.559 7.807 11.200 1.00 17.94 127 SER A N 1
ATOM 920 C CA . SER A 1 137 ? 59.830 7.396 11.745 1.00 18.23 127 SER A CA 1
ATOM 921 C C . SER A 1 137 ? 60.683 8.589 12.166 1.00 17.01 127 SER A C 1
ATOM 922 O O . SER A 1 137 ? 60.721 9.596 11.456 1.00 18.99 127 SER A O 1
ATOM 925 N N . LYS A 1 138 ? 61.332 8.440 13.304 1.00 16.71 128 LYS A N 1
ATOM 926 C CA . LYS A 1 138 ? 62.335 9.394 13.776 1.00 17.23 128 LYS A CA 1
ATOM 927 C C . LYS A 1 138 ? 63.549 8.606 14.198 1.00 16.00 128 LYS A C 1
ATOM 928 O O . LYS A 1 138 ? 63.436 7.534 14.786 1.00 17.99 128 LYS A O 1
ATOM 934 N N . SER A 1 139 ? 64.753 9.143 13.936 1.00 15.31 129 SER A N 1
ATOM 935 C CA . SER A 1 139 ? 65.996 8.448 14.270 1.00 15.63 129 SER A CA 1
ATOM 936 C C . SER A 1 139 ? 66.881 9.295 15.208 1.00 15.37 129 SER A C 1
ATOM 937 O O . SER A 1 139 ? 66.923 10.529 15.057 1.00 16.50 129 SER A O 1
ATOM 940 N N . TYR A 1 140 ? 67.533 8.618 16.149 1.00 15.10 130 TYR A N 1
ATOM 941 C CA . TYR A 1 140 ? 68.343 9.240 17.154 1.00 15.36 130 TYR A CA 1
ATOM 942 C C . TYR A 1 140 ? 69.696 8.542 17.166 1.00 15.51 130 TYR A C 1
ATOM 943 O O . TYR A 1 140 ? 69.763 7.307 17.235 1.00 16.66 130 TYR A O 1
ATOM 952 N N . PRO A 1 141 ? 70.816 9.246 17.092 1.00 15.30 131 PRO A N 1
ATOM 953 C CA . PRO A 1 141 ? 72.068 8.527 17.049 1.00 15.53 131 PRO A CA 1
ATOM 954 C C . PRO A 1 141 ? 72.355 7.730 18.321 1.00 16.90 131 PRO A C 1
ATOM 955 O O . PRO A 1 141 ? 72.213 8.249 19.422 1.00 17.37 131 PRO A O 1
ATOM 959 N N . VAL A 1 142 ? 72.842 6.495 18.154 1.00 17.14 132 VAL A N 1
ATOM 960 C CA . VAL A 1 142 ? 73.177 5.694 19.343 1.00 17.92 132 VAL A CA 1
ATOM 961 C C . VAL A 1 142 ? 74.242 6.384 20.180 1.00 18.32 132 VAL A C 1
ATOM 962 O O . VAL A 1 142 ? 74.234 6.260 21.390 1.00 19.55 132 VAL A O 1
ATOM 966 N N . SER A 1 143 ? 75.161 7.109 19.548 1.00 18.15 133 SER A N 1
ATOM 967 C CA . SER A 1 143 ? 76.223 7.789 20.259 1.00 19.10 133 SER A CA 1
ATOM 968 C C . SER A 1 143 ? 75.704 8.785 21.266 1.00 18.78 133 SER A C 1
ATOM 969 O O . SER A 1 143 ? 76.420 9.150 22.215 1.00 22.40 133 SER A O 1
ATOM 972 N N . GLU A 1 144 ? 74.503 9.286 21.059 1.00 18.83 134 GLU A N 1
ATOM 973 C CA . GLU A 1 144 ? 73.923 10.297 21.924 1.00 19.88 134 GLU A CA 1
ATOM 974 C C . GLU A 1 144 ? 73.228 9.712 23.166 1.00 21.58 134 GLU A C 1
ATOM 975 O O . GLU A 1 144 ? 72.748 10.436 24.025 1.00 24.17 134 GLU A O 1
ATOM 981 N N . GLY A 1 145 ? 73.174 8.409 23.245 1.00 22.10 135 GLY A N 1
ATOM 982 C CA . GLY A 1 145 ? 72.530 7.709 24.350 1.00 22.46 135 GLY A CA 1
ATOM 983 C C . GLY A 1 145 ? 71.080 7.376 24.042 1.00 22.81 135 GLY A C 1
ATOM 984 O O . GLY A 1 145 ? 70.470 7.944 23.168 1.00 22.85 135 GLY A O 1
ATOM 985 N N . PRO A 1 146 ? 70.505 6.440 24.794 1.00 23.61 136 PRO A N 1
ATOM 986 C CA . PRO A 1 146 ? 69.137 5.978 24.531 1.00 24.52 136 PRO A CA 1
ATOM 987 C C . PRO A 1 146 ? 68.037 6.900 25.038 1.00 23.96 136 PRO A C 1
ATOM 988 O O . PRO A 1 146 ? 66.860 6.715 24.683 1.00 23.77 136 PRO A O 1
ATOM 992 N N . GLU A 1 147 ? 68.381 7.913 25.809 1.00 24.48 137 GLU A N 1
ATOM 993 C CA . GLU A 1 147 ? 67.335 8.676 26.448 1.00 24.80 137 GLU A CA 1
ATOM 994 C C . GLU A 1 147 ? 66.366 9.395 25.562 1.00 24.10 137 GLU A C 1
ATOM 995 O O . GLU A 1 147 ? 65.180 9.362 25.810 1.00 24.44 137 GLU A O 1
ATOM 1001 N N . ARG A 1 148 ? 66.829 10.049 24.513 1.00 22.41 138 ARG A N 1
ATOM 1002 C CA . ARG A 1 148 ? 65.925 10.825 23.703 1.00 23.52 138 ARG A CA 1
ATOM 1003 C C . ARG A 1 148 ? 64.949 9.902 22.954 1.00 21.92 138 ARG A C 1
ATOM 1004 O O . ARG A 1 148 ? 63.770 10.241 22.835 1.00 22.06 138 ARG A O 1
ATOM 1012 N N . ALA A 1 149 ? 65.424 8.763 22.466 1.00 21.52 139 ALA A N 1
ATOM 1013 C CA . ALA A 1 149 ? 64.525 7.809 21.820 1.00 21.06 139 ALA A CA 1
ATOM 1014 C C . ALA A 1 149 ? 63.506 7.219 22.829 1.00 21.29 139 ALA A C 1
ATOM 1015 O O . ALA A 1 149 ? 62.297 7.126 22.542 1.00 22.24 139 ALA A O 1
ATOM 1017 N N . ASN A 1 150 ? 64.000 6.936 24.031 1.00 21.43 140 ASN A N 1
ATOM 1018 C CA . ASN A 1 150 ? 63.089 6.432 25.068 1.00 22.81 140 ASN A CA 1
ATOM 1019 C C . ASN A 1 150 ? 62.025 7.459 25.417 1.00 22.95 140 ASN A C 1
ATOM 1020 O O . ASN A 1 150 ? 60.885 7.098 25.670 1.00 24.17 140 ASN A O 1
ATOM 1025 N N . GLU A 1 151 ? 62.400 8.735 25.456 1.00 22.90 141 GLU A N 1
ATOM 1026 C CA . GLU A 1 151 ? 61.473 9.826 25.749 1.00 24.03 141 GLU A CA 1
ATOM 1027 C C . GLU A 1 151 ? 60.411 9.975 24.674 1.00 23.37 141 GLU A C 1
ATOM 1028 O O . GLU A 1 151 ? 59.267 10.263 24.966 1.00 23.88 141 GLU A O 1
ATOM 1034 N N . LEU A 1 152 ? 60.773 9.740 23.408 1.00 22.45 142 LEU A N 1
ATOM 1035 C CA . LEU A 1 152 ? 59.774 9.802 22.359 1.00 22.00 142 LEU A CA 1
ATOM 1036 C C . LEU A 1 152 ? 58.752 8.677 22.540 1.00 21.75 142 LEU A C 1
ATOM 1037 O O . LEU A 1 152 ? 57.565 8.907 22.423 1.00 22.32 142 LEU A O 1
ATOM 1042 N N . VAL A 1 153 ? 59.230 7.476 22.847 1.00 21.91 143 VAL A N 1
ATOM 1043 C CA . VAL A 1 153 ? 58.334 6.345 23.081 1.00 23.10 143 VAL A CA 1
ATOM 1044 C C . VAL A 1 153 ? 57.373 6.673 24.208 1.00 25.41 143 VAL A C 1
ATOM 1045 O O . VAL A 1 153 ? 56.157 6.440 24.095 1.00 26.28 143 VAL A O 1
ATOM 1049 N N . GLU A 1 154 ? 57.912 7.244 25.281 1.00 26.03 144 GLU A N 1
ATOM 1050 C CA . GLU A 1 154 ? 57.069 7.602 26.449 1.00 27.70 144 GLU A CA 1
ATOM 1051 C C . GLU A 1 154 ? 56.078 8.672 26.108 1.00 27.53 144 GLU A C 1
ATOM 1052 O O . GLU A 1 154 ? 54.916 8.547 26.523 1.00 30.31 144 GLU A O 1
ATOM 1058 N N . SER A 1 155 ? 56.470 9.711 25.382 1.00 28.00 145 SER A N 1
ATOM 1059 C CA . SER A 1 155 ? 55.557 10.805 25.005 1.00 28.99 145 SER A CA 1
ATOM 1060 C C . SER A 1 155 ? 54.433 10.295 24.076 1.00 28.76 145 SER A C 1
ATOM 1061 O O . SER A 1 155 ? 53.251 10.685 24.162 1.00 29.64 145 SER A O 1
ATOM 1064 N N . TYR A 1 156 ? 54.803 9.393 23.196 1.00 27.56 146 TYR A N 1
ATOM 1065 C CA . TYR A 1 156 ? 53.835 8.786 22.295 1.00 27.00 146 TYR A CA 1
ATOM 1066 C C . TYR A 1 156 ? 52.842 7.903 23.069 1.00 28.01 146 TYR A C 1
ATOM 1067 O O . TYR A 1 156 ? 51.632 7.978 22.811 1.00 28.05 146 TYR A O 1
ATOM 1076 N N . ARG A 1 157 ? 53.348 7.061 23.982 1.00 28.32 147 ARG A N 1
ATOM 1077 C CA . ARG A 1 157 ? 52.482 6.189 24.789 1.00 31.26 147 ARG A CA 1
ATOM 1078 C C . ARG A 1 157 ? 51.546 6.975 25.679 1.00 33.27 147 ARG A C 1
ATOM 1079 O O . ARG A 1 157 ? 50.503 6.419 26.084 1.00 35.91 147 ARG A O 1
ATOM 1087 N N . LYS A 1 158 ? 51.833 8.240 25.965 1.00 35.32 148 LYS A N 1
ATOM 1088 C CA . LYS A 1 158 ? 50.996 9.018 26.871 1.00 37.54 148 LYS A CA 1
ATOM 1089 C C . LYS A 1 158 ? 50.139 10.085 26.180 1.00 38.78 148 LYS A C 1
ATOM 1090 O O . LYS A 1 158 ? 49.281 10.718 26.834 1.00 39.21 148 LYS A O 1
ATOM 1096 N N . ALA A 1 159 ? 50.316 10.274 24.868 1.00 39.72 149 ALA A N 1
ATOM 1097 C CA . ALA A 1 159 ? 49.616 11.342 24.142 1.00 40.03 149 ALA A CA 1
ATOM 1098 C C . ALA A 1 159 ? 48.127 11.083 23.901 1.00 40.30 149 ALA A C 1
ATOM 1099 O O . ALA A 1 159 ? 47.370 12.005 23.513 1.00 42.15 149 ALA A O 1
ATOM 1101 N N . SER A 1 160 ? 47.704 9.856 24.134 1.00 39.13 150 SER A N 1
ATOM 1102 C CA . SER A 1 160 ? 46.328 9.467 23.897 1.00 39.66 150 SER A CA 1
ATOM 1103 C C . SER A 1 160 ? 45.819 8.690 25.069 1.00 39.82 150 SER A C 1
ATOM 1104 O O . SER A 1 160 ? 46.548 7.945 25.695 1.00 39.85 150 SER A O 1
ATOM 1107 N N . ASN A 1 161 ? 44.536 8.828 25.341 1.00 40.51 151 ASN A N 1
ATOM 1108 C CA . ASN A 1 161 ? 43.996 8.100 26.458 1.00 40.10 151 ASN A CA 1
ATOM 1109 C C . ASN A 1 161 ? 43.701 6.651 26.075 1.00 38.32 151 ASN A C 1
ATOM 1110 O O . ASN A 1 161 ? 43.732 5.788 26.945 1.00 39.73 151 ASN A O 1
ATOM 1119 N N . LYS A 1 162 ? 43.480 6.363 24.788 1.00 34.48 152 LYS A N 1
ATOM 1120 C CA . LYS A 1 162 ? 43.270 4.956 24.342 1.00 31.85 152 LYS A CA 1
ATOM 1121 C C . LYS A 1 162 ? 44.539 4.411 23.711 1.00 28.74 152 LYS A C 1
ATOM 1122 O O . LYS A 1 162 ? 45.324 5.176 23.184 1.00 28.81 152 LYS A O 1
ATOM 1128 N N . ALA A 1 163 ? 44.730 3.094 23.784 1.00 25.80 153 ALA A N 1
ATOM 1129 C CA . ALA A 1 163 ? 45.863 2.398 23.207 1.00 26.02 153 ALA A CA 1
ATOM 1130 C C . ALA A 1 163 ? 45.739 2.019 21.712 1.00 24.55 153 ALA A C 1
ATOM 1131 O O . ALA A 1 163 ? 46.598 1.336 21.171 1.00 24.78 153 ALA A O 1
ATOM 1133 N N . TYR A 1 164 ? 44.620 2.375 21.112 1.00 22.48 154 TYR A N 1
ATOM 1134 C CA . TYR A 1 164 ? 44.357 2.139 19.677 1.00 21.53 154 TYR A CA 1
ATOM 1135 C C . TYR A 1 164 ? 43.714 3.389 19.134 1.00 20.41 154 TYR A C 1
ATOM 1136 O O . TYR A 1 164 ? 43.156 4.192 19.883 1.00 22.20 154 TYR A O 1
ATOM 1145 N N . PHE A 1 165 ? 43.780 3.495 17.811 1.00 19.72 155 PHE A N 1
ATOM 1146 C CA . PHE A 1 165 ? 43.003 4.439 17.047 1.00 20.02 155 PHE A CA 1
ATOM 1147 C C . PHE A 1 165 ? 41.658 3.758 16.747 1.00 19.48 155 PHE A C 1
ATOM 1148 O O . PHE A 1 165 ? 41.640 2.563 16.388 1.00 20.74 155 PHE A O 1
ATOM 1156 N N . GLU A 1 166 ? 40.593 4.542 16.884 1.00 19.58 156 GLU A N 1
ATOM 1157 C CA . GLU A 1 166 ? 39.228 4.094 16.578 1.00 20.71 156 GLU A CA 1
ATOM 1158 C C . GLU A 1 166 ? 38.818 4.981 15.389 1.00 19.66 156 GLU A C 1
ATOM 1159 O O . GLU A 1 166 ? 38.750 6.197 15.542 1.00 22.23 156 GLU A O 1
ATOM 1165 N N . TRP A 1 167 ? 38.644 4.406 14.192 1.00 18.28 157 TRP A N 1
ATOM 1166 C CA . TRP A 1 167 ? 38.509 5.213 13.010 1.00 17.35 157 TRP A CA 1
ATOM 1167 C C . TRP A 1 167 ? 37.698 4.474 11.952 1.00 17.21 157 TRP A C 1
ATOM 1168 O O . TRP A 1 167 ? 37.132 3.399 12.249 1.00 18.19 157 TRP A O 1
ATOM 1179 N N . THR A 1 168 ? 37.522 5.103 10.795 1.00 16.89 158 THR A N 1
ATOM 1180 C CA . THR A 1 168 ? 36.720 4.518 9.768 1.00 17.49 158 THR A CA 1
ATOM 1181 C C . THR A 1 168 ? 37.338 4.713 8.406 1.00 17.72 158 THR A C 1
ATOM 1182 O O . THR A 1 168 ? 38.032 5.709 8.181 1.00 18.28 158 THR A O 1
ATOM 1189 N N . ILE A 1 169 ? 37.062 3.809 7.472 1.00 16.95 159 ILE A N 1
ATOM 1190 C CA . ILE A 1 169 ? 37.649 3.836 6.148 1.00 18.08 159 ILE A CA 1
ATOM 1191 C C . ILE A 1 169 ? 36.699 3.193 5.143 1.00 17.03 159 ILE A C 1
ATOM 1192 O O . ILE A 1 169 ? 36.144 2.117 5.404 1.00 17.28 159 ILE A O 1
ATOM 1197 N N . GLU A 1 170 ? 36.465 3.837 4.016 1.00 17.00 160 GLU A N 1
ATOM 1198 C CA . GLU A 1 170 ? 35.652 3.221 2.972 1.00 16.47 160 GLU A CA 1
ATOM 1199 C C . GLU A 1 170 ? 36.302 1.926 2.522 1.00 16.68 160 GLU A C 1
ATOM 1200 O O . GLU A 1 170 ? 37.511 1.813 2.399 1.00 17.21 160 GLU A O 1
ATOM 1206 N N . ALA A 1 171 ? 35.443 0.952 2.189 1.00 16.03 161 ALA A N 1
ATOM 1207 C CA . ALA A 1 171 ? 35.957 -0.310 1.757 1.00 16.62 161 ALA A CA 1
ATOM 1208 C C . ALA A 1 171 ? 36.960 -0.170 0.618 1.00 16.79 161 ALA A C 1
ATOM 1209 O O . ALA A 1 171 ? 38.002 -0.795 0.607 1.00 18.16 161 ALA A O 1
ATOM 1211 N N . ARG A 1 172 ? 36.625 0.676 -0.359 1.00 17.00 162 ARG A N 1
ATOM 1212 C CA . ARG A 1 172 ? 37.498 0.842 -1.539 1.00 18.23 162 ARG A CA 1
ATOM 1213 C C . ARG A 1 172 ? 38.846 1.495 -1.213 1.00 17.36 162 ARG A C 1
ATOM 1214 O O . ARG A 1 172 ? 39.770 1.446 -2.036 1.00 19.38 162 ARG A O 1
ATOM 1222 N N . ASP A 1 173 ? 38.946 2.130 -0.050 1.00 16.83 163 ASP A N 1
ATOM 1223 C CA . ASP A 1 173 ? 40.174 2.791 0.333 1.00 18.03 163 ASP A CA 1
ATOM 1224 C C . ASP A 1 173 ? 41.067 2.004 1.279 1.00 18.34 163 ASP A C 1
ATOM 1225 O O . ASP A 1 173 ? 42.183 2.438 1.561 1.00 17.92 163 ASP A O 1
ATOM 1230 N N . LEU A 1 174 ? 40.641 0.829 1.713 1.00 18.09 164 LEU A N 1
ATOM 1231 C CA . LEU A 1 174 ? 41.475 0.018 2.611 1.00 18.43 164 LEU A CA 1
ATOM 1232 C C . LEU A 1 174 ? 42.830 -0.349 2.000 1.00 18.50 164 LEU A C 1
ATOM 1233 O O . LEU A 1 174 ? 43.831 -0.407 2.683 1.00 19.80 164 LEU A O 1
ATOM 1238 N N . SER A 1 175 ? 42.854 -0.493 0.684 1.00 19.57 165 SER A N 1
ATOM 1239 C CA . SER A 1 175 ? 44.069 -0.784 -0.063 1.00 21.40 165 SER A CA 1
ATOM 1240 C C . SER A 1 175 ? 45.114 0.338 -0.006 1.00 20.49 165 SER A C 1
ATOM 1241 O O . SER A 1 175 ? 46.290 0.096 -0.318 1.00 22.21 165 SER A O 1
ATOM 1244 N N . LEU A 1 176 ? 44.698 1.517 0.459 1.00 19.14 166 LEU A N 1
ATOM 1245 C CA . LEU A 1 176 ? 45.634 2.628 0.607 1.00 18.88 166 LEU A CA 1
ATOM 1246 C C . LEU A 1 176 ? 46.566 2.469 1.809 1.00 18.42 166 LEU A C 1
ATOM 1247 O O . LEU A 1 176 ? 47.613 3.100 1.839 1.00 19.50 166 LEU A O 1
ATOM 1252 N N . LEU A 1 177 ? 46.225 1.629 2.776 1.00 17.92 167 LEU A N 1
ATOM 1253 C CA . LEU A 1 177 ? 47.071 1.406 3.935 1.00 17.69 167 LEU A CA 1
ATOM 1254 C C . LEU A 1 177 ? 48.384 0.727 3.570 1.00 18.76 167 LEU A C 1
ATOM 1255 O O . LEU A 1 177 ? 48.407 -0.163 2.716 1.00 20.80 167 LEU A O 1
ATOM 1260 N N . GLY A 1 178 ? 49.457 1.130 4.237 1.00 18.28 168 GLY A N 1
ATOM 1261 C CA . GLY A 1 178 ?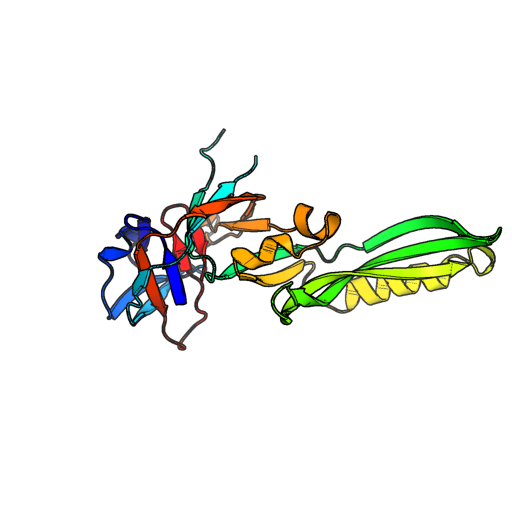 50.725 0.442 4.109 1.00 18.34 168 GLY A CA 1
ATOM 1262 C C . GLY A 1 178 ? 50.634 -0.929 4.781 1.00 19.29 168 GLY A C 1
ATOM 1263 O O . GLY A 1 178 ? 49.693 -1.233 5.528 1.00 19.18 168 GLY A O 1
ATOM 1264 N N . SER A 1 179 ? 51.607 -1.757 4.456 1.00 20.51 169 SER A N 1
ATOM 1265 C CA . SER A 1 179 ? 51.529 -3.159 4.855 1.00 21.72 169 SER A CA 1
ATOM 1266 C C . SER A 1 179 ? 51.454 -3.360 6.358 1.00 21.28 169 SER A C 1
ATOM 1267 O O . SER A 1 179 ? 50.661 -4.161 6.841 1.00 21.28 169 SER A O 1
ATOM 1272 N N . HIS A 1 180 ? 52.297 -2.698 7.131 1.00 20.54 170 HIS A N 1
ATOM 1273 C CA . HIS A 1 180 ? 52.272 -2.901 8.579 1.00 20.74 170 HIS A CA 1
ATOM 1274 C C . HIS A 1 180 ? 50.971 -2.426 9.196 1.00 20.20 170 HIS A C 1
ATOM 1275 O O . HIS A 1 180 ? 50.368 -3.117 10.024 1.00 20.96 170 HIS A O 1
ATOM 1282 N N . VAL A 1 181 ? 50.529 -1.236 8.811 1.00 18.51 171 VAL A N 1
ATOM 1283 C CA . VAL A 1 181 ? 49.287 -0.708 9.366 1.00 17.66 171 VAL A CA 1
ATOM 1284 C C . VAL A 1 181 ? 48.121 -1.613 8.930 1.00 16.76 171 VAL A C 1
ATOM 1285 O O . VAL A 1 181 ? 47.246 -1.918 9.736 1.00 17.73 171 VAL A O 1
ATOM 1289 N N . ARG A 1 182 ? 48.096 -2.021 7.668 1.00 17.07 172 ARG A N 1
ATOM 1290 C CA . ARG A 1 182 ? 46.990 -2.850 7.191 1.00 17.43 172 ARG A CA 1
ATOM 1291 C C . ARG A 1 182 ? 46.881 -4.148 7.979 1.00 18.33 172 ARG A C 1
ATOM 1292 O O . ARG A 1 182 ? 45.807 -4.552 8.393 1.00 18.44 172 ARG A O 1
ATOM 1300 N N . LYS A 1 183 ? 48.024 -4.781 8.169 1.00 19.11 173 LYS A N 1
ATOM 1301 C CA . LYS A 1 183 ? 48.003 -6.063 8.855 1.00 20.21 173 LYS A CA 1
ATOM 1302 C C . LYS A 1 183 ? 47.515 -5.950 10.288 1.00 19.88 173 LYS A C 1
ATOM 1303 O O . LYS A 1 183 ? 46.850 -6.874 10.813 1.00 21.60 173 LYS A O 1
ATOM 1309 N N . ALA A 1 184 ? 47.817 -4.841 10.926 1.00 18.99 174 ALA A N 1
ATOM 1310 C CA . ALA A 1 184 ? 47.440 -4.563 12.293 1.00 18.99 174 ALA A CA 1
ATOM 1311 C C . ALA A 1 184 ? 45.995 -4.085 12.504 1.00 18.35 174 ALA A C 1
ATOM 1312 O O . ALA A 1 184 ? 45.556 -3.951 13.639 1.00 19.60 174 ALA A O 1
ATOM 1314 N N . THR A 1 185 ? 45.333 -3.703 11.409 1.00 17.56 175 THR A N 1
ATOM 1315 C CA . THR A 1 185 ? 43.998 -3.151 11.489 1.00 16.47 175 THR A CA 1
ATOM 1316 C C . THR A 1 185 ? 42.930 -4.245 11.608 1.00 16.80 175 THR A C 1
ATOM 1317 O O . THR A 1 185 ? 43.007 -5.218 10.876 1.00 19.06 175 THR A O 1
ATOM 1321 N N . TYR A 1 186 ? 41.948 -4.038 12.485 1.00 16.46 176 TYR A N 1
ATOM 1322 C CA . TYR A 1 186 ? 40.927 -5.035 12.708 1.00 16.53 176 TYR A CA 1
ATOM 1323 C C . TYR A 1 186 ? 39.552 -4.387 12.771 1.00 17.21 176 TYR A C 1
ATOM 1324 O O . TYR A 1 186 ? 39.412 -3.180 12.971 1.00 17.04 176 TYR A O 1
ATOM 1333 N N . GLN A 1 187 ? 38.521 -5.227 12.602 1.00 16.42 177 GLN A N 1
ATOM 1334 C CA . GLN A 1 187 ? 37.155 -4.861 12.883 1.00 16.54 177 GLN A CA 1
ATOM 1335 C C . GLN A 1 187 ? 36.770 -5.467 14.230 1.00 15.73 177 GLN A C 1
ATOM 1336 O O . GLN A 1 187 ? 37.571 -6.164 14.875 1.00 17.06 177 GLN A O 1
ATOM 1342 N N . THR A 1 188 ? 35.550 -5.199 14.686 1.00 16.43 178 THR A N 1
ATOM 1343 C CA . THR A 1 188 ? 35.117 -5.693 15.964 1.00 16.73 178 THR A CA 1
ATOM 1344 C C . THR A 1 188 ? 33.721 -6.284 15.919 1.00 15.79 178 THR A C 1
ATOM 1345 O O . THR A 1 188 ? 32.927 -5.950 15.050 1.00 16.25 178 THR A O 1
ATOM 1349 N N . TYR A 1 189 ? 33.454 -7.197 16.841 1.00 16.47 179 TYR A N 1
ATOM 1350 C CA . TYR A 1 189 ? 32.118 -7.688 17.051 1.00 16.19 179 TYR A CA 1
ATOM 1351 C C . TYR A 1 189 ? 31.847 -7.538 18.560 1.00 15.77 179 TYR A C 1
ATOM 1352 O O . TYR A 1 189 ? 32.775 -7.403 19.372 1.00 17.02 179 TYR A O 1
ATOM 1361 N N . ALA A 1 190 ? 30.564 -7.555 18.943 1.00 15.67 180 ALA A N 1
ATOM 1362 C CA . ALA A 1 190 ? 30.156 -7.170 20.291 1.00 16.01 180 ALA A CA 1
ATOM 1363 C C . ALA A 1 190 ? 29.208 -8.183 20.905 1.00 16.78 180 ALA A C 1
ATOM 1364 O O . ALA A 1 190 ? 27.999 -7.993 20.989 1.00 18.47 180 ALA A O 1
ATOM 1366 N N . PRO A 1 191 ? 29.801 -9.257 21.396 1.00 17.33 181 PRO A N 1
ATOM 1367 C CA . PRO A 1 191 ? 29.009 -10.263 22.072 1.00 18.54 181 PRO A CA 1
ATOM 1368 C C . PRO A 1 191 ? 28.582 -9.811 23.461 1.00 19.06 181 PRO A C 1
ATOM 1369 O O . PRO A 1 191 ? 29.087 -8.842 24.019 1.00 19.98 181 PRO A O 1
ATOM 1373 N N . ILE A 1 192 ? 27.587 -10.486 24.018 1.00 22.34 182 ILE A N 1
ATOM 1374 C CA . ILE A 1 192 ? 27.166 -10.218 25.360 1.00 23.49 182 ILE A CA 1
ATOM 1375 C C . ILE A 1 192 ? 28.044 -11.019 26.337 1.00 24.20 182 ILE A C 1
ATOM 1376 O O . ILE A 1 192 ? 28.374 -12.160 26.067 1.00 27.27 182 ILE A O 1
ATOM 1381 N N . GLY A 1 193 ? 28.597 -10.216 27.353 1.00 25.04 183 GLY A N 1
ATOM 1382 C CA . GLY A 1 193 ? 29.509 -10.919 28.239 1.00 26.30 183 GLY A CA 1
ATOM 1383 C C . GLY A 1 193 ? 28.845 -11.227 29.565 1.00 24.95 183 GLY A C 1
ATOM 1384 O O . GLY A 1 193 ? 27.644 -11.248 29.676 1.00 24.96 183 GLY A O 1
ATOM 1385 N N . ALA A 1 194 ? 29.664 -11.410 30.576 1.00 24.50 410 ALA A N 1
ATOM 1386 C CA . ALA A 1 194 ? 29.225 -11.697 31.886 1.00 26.45 410 ALA A CA 1
ATOM 1387 C C . ALA A 1 194 ? 28.697 -10.338 32.387 1.00 28.41 410 ALA A C 1
ATOM 1388 O O . ALA A 1 194 ? 28.890 -9.333 31.753 1.00 28.54 410 ALA A O 1
ATOM 1390 N N . ALA A 1 195 ? 27.979 -10.283 33.448 1.00 31.32 411 ALA A N 1
ATOM 1391 C CA . ALA A 1 195 ? 27.497 -8.940 33.846 1.00 29.66 411 ALA A CA 1
ATOM 1392 C C . ALA A 1 195 ? 26.594 -8.186 32.832 1.00 30.38 411 ALA A C 1
ATOM 1393 O O . ALA A 1 195 ? 26.395 -6.948 32.932 1.00 28.89 411 ALA A O 1
ATOM 1395 N N . PHE A 1 196 ? 26.038 -8.930 31.874 1.00 31.11 412 PHE A N 1
ATOM 1396 C CA . PHE A 1 196 ? 25.053 -8.403 30.934 1.00 31.88 412 PHE A CA 1
ATO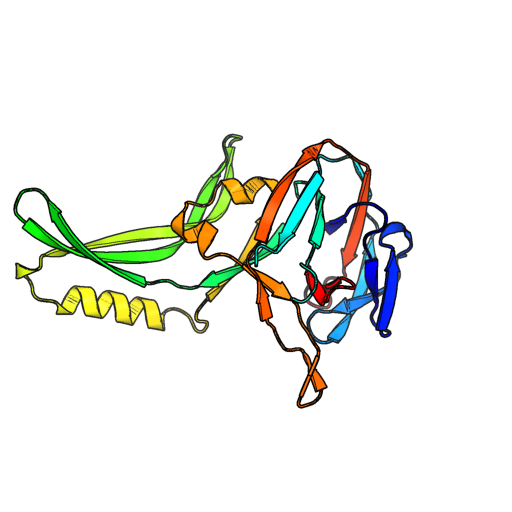M 1397 C C . PHE A 1 196 ? 25.443 -7.161 30.079 1.00 31.42 412 PHE A C 1
ATOM 1398 O O . PHE A 1 196 ? 24.596 -6.577 29.443 1.00 33.98 412 PHE A O 1
ATOM 1406 N N . ALA A 1 197 ? 26.720 -6.761 30.010 1.00 30.01 413 ALA A N 1
ATOM 1407 C CA . ALA A 1 197 ? 27.110 -5.651 29.114 1.00 28.66 413 ALA A CA 1
ATOM 1408 C C . ALA A 1 197 ? 27.754 -6.281 27.882 1.00 26.37 413 ALA A C 1
ATOM 1409 O O . ALA A 1 197 ? 28.269 -7.397 27.917 1.00 25.74 413 ALA A O 1
ATOM 1411 N N . ARG A 1 198 ? 27.710 -5.525 26.819 1.00 25.22 414 ARG A N 1
ATOM 1412 C CA . ARG A 1 198 ? 28.393 -5.899 25.593 1.00 25.46 414 ARG A CA 1
ATOM 1413 C C . ARG A 1 198 ? 29.887 -5.772 25.772 1.00 24.96 414 ARG A C 1
ATOM 1414 O O . ARG A 1 198 ? 30.379 -4.812 26.448 1.00 28.21 414 ARG A O 1
ATOM 1422 N N . GLU A 1 199 ? 30.614 -6.714 25.225 1.00 24.56 415 GLU A N 1
ATOM 1423 C CA . GLU A 1 199 ? 32.056 -6.696 25.201 1.00 25.50 415 GLU A CA 1
ATOM 1424 C C . GLU A 1 199 ? 32.407 -6.343 23.782 1.00 25.87 415 GLU A C 1
ATOM 1425 O O . GLU A 1 199 ? 31.546 -6.181 22.939 1.00 27.94 415 GLU A O 1
ATOM 1431 N N . CYS A 1 200 ? 33.664 -6.153 23.517 1.00 25.46 416 CYS A N 1
ATOM 1432 C CA . CYS A 1 200 ? 34.115 -5.761 22.223 1.00 24.83 416 CYS A CA 1
ATOM 1433 C C . CYS A 1 200 ? 35.286 -6.652 21.918 1.00 23.37 416 CYS A C 1
ATOM 1434 O O . CYS A 1 200 ? 36.230 -6.694 22.728 1.00 27.95 416 CYS A O 1
ATOM 1437 N N . ARG A 1 201 ? 35.230 -7.399 20.825 1.00 20.49 417 ARG A N 1
ATOM 1438 C CA . ARG A 1 201 ? 36.272 -8.344 20.436 1.00 20.87 417 ARG A CA 1
ATOM 1439 C C . ARG A 1 201 ? 36.704 -8.101 19.014 1.00 19.83 417 ARG A C 1
ATOM 1440 O O . ARG A 1 201 ? 35.883 -7.870 18.137 1.00 19.38 417 ARG A O 1
ATOM 1448 N N . GLY A 1 202 ? 38.007 -8.118 18.783 1.00 20.44 418 GLY A N 1
ATOM 1449 C CA . GLY A 1 202 ? 38.544 -7.836 17.463 1.00 20.20 418 GLY A CA 1
ATOM 1450 C C . GLY A 1 202 ? 38.670 -9.020 16.554 1.00 20.37 418 GLY A C 1
ATOM 1451 O O . GLY A 1 202 ? 38.774 -10.152 17.007 1.00 22.79 418 GLY A O 1
ATOM 1452 N N . PHE A 1 203 ? 38.676 -8.763 15.260 1.00 20.14 419 PHE A N 1
ATOM 1453 C CA . PHE A 1 203 ? 38.920 -9.771 14.258 1.00 19.79 419 PHE A CA 1
ATOM 1454 C C . PHE A 1 203 ? 39.620 -9.165 13.042 1.00 19.40 419 PHE A C 1
ATOM 1455 O O . PHE A 1 203 ? 39.279 -8.088 12.580 1.00 18.87 419 PHE A O 1
ATOM 1463 N N . TYR A 1 204 ? 40.603 -9.902 12.550 1.00 20.37 420 TYR A N 1
ATOM 1464 C CA . TYR A 1 204 ? 41.297 -9.560 11.336 1.00 18.92 420 TYR A CA 1
ATOM 1465 C C . TYR A 1 204 ? 40.472 -10.057 10.168 1.00 19.59 420 TYR A C 1
ATOM 1466 O O . TYR A 1 204 ? 39.648 -10.964 10.291 1.00 20.16 420 TYR A O 1
ATOM 1475 N N . PHE A 1 205 ? 40.630 -9.430 9.020 1.00 18.97 421 PHE A N 1
ATOM 1476 C CA . PHE A 1 205 ? 39.772 -9.714 7.903 1.00 19.51 421 PHE A CA 1
ATOM 1477 C C . PHE A 1 205 ? 40.457 -9.460 6.554 1.00 18.78 421 PHE A C 1
ATOM 1478 O O . PHE A 1 205 ? 41.477 -8.767 6.510 1.00 19.17 421 PHE A O 1
ATOM 1486 N N . GLU A 1 206 ? 39.843 -9.935 5.481 1.00 20.69 422 GLU A N 1
ATOM 1487 C CA . GLU A 1 206 ? 40.253 -9.705 4.118 1.00 20.78 422 GLU A CA 1
ATOM 1488 C C . GLU A 1 206 ? 39.066 -9.125 3.330 1.00 20.79 422 GLU A C 1
ATOM 1489 O O . GLU A 1 206 ? 37.902 -9.470 3.592 1.00 20.44 422 GLU A O 1
ATOM 1495 N N . LEU A 1 207 ? 39.363 -8.235 2.387 1.00 21.71 423 LEU A N 1
ATOM 1496 C CA . LEU A 1 207 ? 38.378 -7.670 1.454 1.00 23.01 423 LEU A CA 1
ATOM 1497 C C . LEU A 1 207 ? 38.588 -8.120 0.032 1.00 22.28 423 LEU A C 1
ATOM 1498 O O . LEU A 1 207 ? 39.742 -8.219 -0.396 1.00 24.74 423 LEU A O 1
ATOM 1503 N N . GLN A 1 208 ? 37.527 -8.390 -0.703 1.00 22.75 424 GLN A N 1
ATOM 1504 C CA . GLN A 1 208 ? 37.562 -8.701 -2.143 1.00 23.51 424 GLN A CA 1
ATOM 1505 C C . GLN A 1 208 ? 36.584 -7.801 -2.895 1.00 23.51 424 GLN A C 1
ATOM 1506 O O . GLN A 1 208 ? 35.386 -7.771 -2.606 1.00 23.00 424 GLN A O 1
ATOM 1512 N N . GLU A 1 209 ? 37.092 -7.096 -3.890 1.00 22.16 425 GLU A N 1
ATOM 1513 C CA . GLU A 1 209 ? 36.256 -6.276 -4.745 1.00 22.94 425 GLU A CA 1
ATOM 1514 C C . GLU A 1 209 ? 35.471 -7.148 -5.683 1.00 23.44 425 GLU A C 1
ATOM 1515 O O . GLU A 1 209 ? 36.033 -8.040 -6.368 1.00 25.23 425 GLU A O 1
ATOM 1521 N N . LEU A 1 210 ? 34.177 -6.922 -5.697 1.00 22.66 426 LEU A N 1
ATOM 1522 C CA . LEU A 1 210 ? 33.253 -7.640 -6.554 1.00 24.86 426 LEU A CA 1
ATOM 1523 C C . LEU A 1 210 ? 32.904 -6.706 -7.706 1.00 25.00 426 LEU A C 1
ATOM 1524 O O . LEU A 1 210 ? 33.664 -5.774 -8.008 1.00 29.19 426 LEU A O 1
ATOM 1529 N N . LYS A 1 211 ? 31.778 -6.950 -8.348 1.00 26.30 427 LYS A N 1
ATOM 1530 C CA . LYS A 1 211 ? 31.243 -6.088 -9.389 1.00 26.33 427 LYS A CA 1
ATOM 1531 C C . LYS A 1 211 ? 30.022 -5.372 -8.807 1.00 24.67 427 LYS A C 1
ATOM 1532 O O . LYS A 1 211 ? 29.730 -5.471 -7.587 1.00 25.27 427 LYS A O 1
ATOM 1538 N N . GLU A 1 212 ? 29.360 -4.575 -9.608 1.00 24.47 428 GLU A N 1
ATOM 1539 C CA . GLU A 1 212 ? 28.224 -3.814 -9.166 1.00 24.97 428 GLU A CA 1
ATOM 1540 C C . GLU A 1 212 ? 27.003 -4.669 -8.854 1.00 23.95 428 GLU A C 1
ATOM 1541 O O . GLU A 1 212 ? 26.761 -5.688 -9.520 1.00 25.13 428 GLU A O 1
ATOM 1547 N N . ASP A 1 213 ? 26.239 -4.290 -7.836 1.00 22.27 429 ASP A N 1
ATOM 1548 C CA A ASP A 1 213 ? 25.005 -4.940 -7.536 0.50 23.04 429 ASP A CA 1
ATOM 1549 C CA B ASP A 1 213 ? 25.027 -4.977 -7.498 0.50 23.23 429 ASP A CA 1
ATOM 1550 C C . ASP A 1 213 ? 24.143 -3.901 -6.852 1.00 22.13 429 ASP A C 1
ATOM 1551 O O . ASP A 1 213 ? 24.616 -2.772 -6.547 1.00 22.87 429 ASP A O 1
ATOM 1560 N N . ASP A 1 214 ? 22.900 -4.210 -6.588 1.00 22.69 430 ASP A N 1
ATOM 1561 C CA . ASP A 1 214 ? 22.039 -3.313 -5.856 1.00 23.69 430 ASP A CA 1
ATOM 1562 C C . ASP A 1 214 ? 22.485 -3.344 -4.386 1.00 21.98 430 ASP A C 1
ATOM 1563 O O . ASP A 1 214 ? 22.948 -4.356 -3.859 1.00 23.95 430 ASP A O 1
ATOM 1568 N N . TYR A 1 215 ? 22.410 -2.203 -3.750 1.00 21.90 431 TYR A N 1
ATOM 1569 C CA . TYR A 1 215 ? 22.647 -2.109 -2.334 1.00 19.98 431 TYR A CA 1
ATOM 1570 C C . TYR A 1 215 ? 21.432 -1.579 -1.619 1.00 20.38 431 TYR A C 1
ATOM 1571 O O . TYR A 1 215 ? 20.584 -0.864 -2.185 1.00 20.97 431 TYR A O 1
ATOM 1580 N N . TYR A 1 216 ? 21.377 -1.898 -0.326 1.00 18.93 432 TYR A N 1
ATOM 1581 C CA . TYR A 1 216 ? 20.296 -1.532 0.524 1.00 19.87 432 TYR A CA 1
ATOM 1582 C C . TYR A 1 216 ? 20.928 -0.926 1.737 1.00 20.33 432 TYR A C 1
ATOM 1583 O O . TYR A 1 216 ? 21.754 -1.588 2.394 1.00 19.62 432 TYR A O 1
ATOM 1592 N N . GLY A 1 217 ? 20.592 0.329 2.009 1.00 21.49 433 GLY A N 1
ATOM 1593 C CA . GLY A 1 217 ? 21.183 1.070 3.093 1.00 22.22 433 GLY A CA 1
ATOM 1594 C C . GLY A 1 217 ? 20.203 1.565 4.124 1.00 21.04 433 GLY A C 1
ATOM 1595 O O . GLY A 1 217 ? 18.978 1.656 3.881 1.00 22.52 433 GLY A O 1
ATOM 1596 N N . ILE A 1 218 ? 20.745 1.861 5.308 1.00 21.25 434 ILE A N 1
ATOM 1597 C CA . ILE A 1 218 ? 19.985 2.559 6.305 1.00 21.05 434 ILE A CA 1
ATOM 1598 C C . ILE A 1 218 ? 20.791 3.728 6.834 1.00 21.33 434 ILE A C 1
ATOM 1599 O O . ILE A 1 218 ? 22.005 3.645 6.931 1.00 20.91 434 ILE A O 1
ATOM 1604 N N . THR A 1 219 ? 20.086 4.806 7.145 1.00 21.80 435 THR A N 1
ATOM 1605 C CA . THR A 1 219 ? 20.685 5.958 7.827 1.00 21.75 435 THR A CA 1
ATOM 1606 C C . THR A 1 219 ? 20.034 6.030 9.189 1.00 20.80 435 THR A C 1
ATOM 1607 O O . THR A 1 219 ? 18.804 5.898 9.309 1.00 21.90 435 THR A O 1
ATOM 1611 N N . LEU A 1 220 ? 20.859 6.197 10.204 1.00 21.59 436 LEU A N 1
ATOM 1612 C CA . LEU A 1 220 ? 20.443 6.306 11.561 1.00 22.14 436 LEU A CA 1
ATOM 1613 C C . LEU A 1 220 ? 20.361 7.791 12.022 1.00 23.94 436 LEU A C 1
ATOM 1614 O O . LEU A 1 220 ? 21.027 8.671 11.477 1.00 25.80 436 LEU A O 1
ATOM 1622 N N . SER A 1 221 ? 19.556 7.976 13.038 1.00 24.87 437 SER A N 1
ATOM 1623 C CA . SER A 1 221 ? 19.356 9.326 13.611 1.00 27.71 437 SER A CA 1
ATOM 1624 C C . SER A 1 221 ? 20.634 9.880 14.217 1.00 29.77 437 SER A C 1
ATOM 1625 O O . SER A 1 221 ? 21.566 9.161 14.533 1.00 28.83 437 SER A O 1
ATOM 1628 N N . ASP A 1 222 ? 20.702 11.204 14.352 1.00 32.39 438 ASP A N 1
ATOM 1629 C CA . ASP A 1 222 ? 21.843 11.806 15.040 1.00 35.35 438 ASP A CA 1
ATOM 1630 C C . ASP A 1 222 ? 21.666 11.838 16.594 1.00 36.32 438 ASP A C 1
ATOM 1631 O O . ASP A 1 222 ? 22.484 12.452 17.290 1.00 37.54 438 ASP A O 1
ATOM 1636 N N . ASP A 1 223 ? 20.652 11.173 17.157 1.00 37.04 439 ASP A N 1
ATOM 1637 C CA . ASP A 1 223 ? 20.463 11.154 18.631 1.00 37.86 439 ASP A CA 1
ATOM 1638 C C . ASP A 1 223 ? 21.518 10.394 19.427 1.00 37.11 439 ASP A C 1
ATOM 1639 O O . ASP A 1 223 ? 21.619 10.574 20.645 1.00 39.07 439 ASP A O 1
ATOM 1644 N N . SER A 1 224 ? 22.239 9.483 18.754 1.00 34.81 440 SER A N 1
ATOM 1645 C CA . SER A 1 224 ? 23.265 8.655 19.363 1.00 33.13 440 SER A CA 1
ATOM 1646 C C . SER A 1 224 ? 24.275 8.411 18.270 1.00 30.28 440 SER A C 1
ATOM 1647 O O . SER A 1 224 ? 24.115 8.944 17.165 1.00 29.28 440 SER A O 1
ATOM 1650 N N . ASP A 1 225 ? 25.309 7.631 18.548 1.00 27.90 441 ASP A N 1
ATOM 1651 C CA . ASP A 1 225 ? 26.257 7.313 17.494 1.00 25.35 441 ASP A CA 1
ATOM 1652 C C . ASP A 1 225 ? 25.552 6.416 16.449 1.00 24.20 441 ASP A C 1
ATOM 1653 O O . ASP A 1 225 ? 24.440 5.921 16.693 1.00 24.61 441 ASP A O 1
ATOM 1658 N N . HIS A 1 226 ? 26.190 6.284 15.291 1.00 22.70 442 HIS A N 1
ATOM 1659 C CA . HIS A 1 226 ? 25.570 5.581 14.158 1.00 22.03 442 HIS A CA 1
ATOM 1660 C C . HIS A 1 226 ? 26.032 4.107 14.077 1.00 20.12 442 HIS A C 1
ATOM 1661 O O . HIS A 1 226 ? 25.873 3.492 13.045 1.00 20.16 442 HIS A O 1
ATOM 1668 N N . GLN A 1 227 ? 26.595 3.574 15.142 1.00 18.75 443 GLN A N 1
ATOM 1669 C CA . GLN A 1 227 ? 27.162 2.203 15.118 1.00 18.59 443 GLN A CA 1
ATOM 1670 C C . GLN A 1 227 ? 26.187 1.166 15.646 1.00 17.97 443 GLN A C 1
ATOM 1671 O O . GLN A 1 227 ? 25.660 1.308 16.725 1.00 19.93 443 GLN A O 1
ATOM 1677 N N . PHE A 1 228 ? 25.981 0.122 14.838 1.00 16.61 444 PHE A N 1
ATOM 1678 C CA . PHE A 1 228 ? 25.013 -0.909 15.161 1.00 16.79 444 PHE A CA 1
ATOM 1679 C C . PHE A 1 228 ? 25.559 -2.253 14.814 1.00 15.24 444 PHE A C 1
ATOM 1680 O O . PHE A 1 228 ? 26.634 -2.382 14.301 1.00 15.48 444 PHE A O 1
ATOM 1688 N N . LEU A 1 229 ? 24.756 -3.268 15.136 1.00 14.74 445 LEU A N 1
ATOM 1689 C CA . LEU A 1 229 ? 25.198 -4.636 14.995 1.00 14.18 445 LEU A CA 1
ATOM 1690 C C . LEU A 1 229 ? 24.484 -5.408 13.881 1.00 14.39 445 LEU A C 1
ATOM 1691 O O . LEU A 1 229 ? 23.266 -5.385 13.766 1.00 14.81 445 LEU A O 1
ATOM 1696 N N . LEU A 1 230 ? 25.283 -6.123 13.105 1.00 14.40 446 LEU A N 1
ATOM 1697 C CA . LEU A 1 230 ? 24.710 -7.133 12.228 1.00 14.25 446 LEU A CA 1
ATOM 1698 C C . LEU A 1 230 ? 24.283 -8.356 13.061 1.00 14.17 446 LEU A C 1
ATOM 1699 O O . LEU A 1 230 ? 24.606 -8.483 14.230 1.00 14.55 446 LEU A O 1
ATOM 1704 N N . ALA A 1 231 ? 23.590 -9.301 12.421 1.00 15.48 447 ALA A N 1
ATOM 1705 C CA . ALA A 1 231 ? 23.106 -10.512 13.118 1.00 14.80 447 ALA A CA 1
ATOM 1706 C C . ALA A 1 231 ? 24.246 -11.369 13.603 1.00 14.66 447 ALA A C 1
ATOM 1707 O O . ALA A 1 231 ? 24.058 -12.136 14.531 1.00 15.92 447 ALA A O 1
ATOM 1709 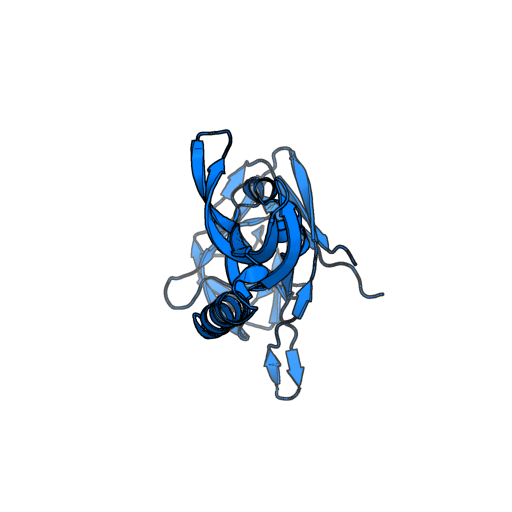N N . ASN A 1 232 ? 25.416 -11.242 13.005 1.00 14.49 448 ASN A N 1
ATOM 1710 C CA . ASN A 1 232 ? 26.623 -11.906 13.421 1.00 14.81 448 ASN A CA 1
ATOM 1711 C C . ASN A 1 232 ? 27.424 -11.114 14.466 1.00 14.43 448 ASN A C 1
ATOM 1712 O O . ASN A 1 232 ? 28.561 -11.462 14.759 1.00 15.91 448 ASN A O 1
ATOM 1717 N N . GLN A 1 233 ? 26.805 -10.072 15.002 1.00 14.23 449 GLN A N 1
ATOM 1718 C CA . GLN A 1 233 ? 27.354 -9.217 16.071 1.00 14.67 449 GLN A CA 1
ATOM 1719 C C . GLN A 1 233 ? 28.456 -8.254 15.643 1.00 14.53 449 GLN A C 1
ATOM 1720 O O . GLN A 1 233 ? 28.981 -7.544 16.475 1.00 15.35 449 GLN A O 1
ATOM 1726 N N . VAL A 1 234 ? 28.753 -8.221 14.358 1.00 14.24 450 VAL A N 1
ATOM 1727 C CA . VAL A 1 234 ? 29.778 -7.323 13.846 1.00 13.84 450 VAL A CA 1
ATOM 1728 C C . VAL A 1 234 ? 29.284 -5.867 13.951 1.00 14.60 450 VAL A C 1
ATOM 1729 O O . VAL A 1 234 ? 28.148 -5.563 13.620 1.00 14.57 450 VAL A O 1
ATOM 1733 N N . VAL A 1 235 ? 30.209 -5.001 14.415 1.00 14.28 451 VAL A N 1
ATOM 1734 C CA . VAL A 1 235 ? 29.936 -3.583 14.543 1.00 14.80 451 VAL A CA 1
ATOM 1735 C C . VAL A 1 235 ? 30.130 -2.896 13.178 1.00 14.62 451 VAL A C 1
ATOM 1736 O O . VAL A 1 235 ? 31.207 -2.995 12.566 1.00 14.84 451 VAL A O 1
ATOM 1740 N N . VAL A 1 236 ? 29.085 -2.208 12.735 1.00 13.88 452 VAL A N 1
ATOM 1741 C CA . VAL A 1 236 ? 29.065 -1.500 11.467 1.00 14.82 452 VAL A CA 1
ATOM 1742 C C . VAL A 1 236 ? 28.475 -0.117 11.645 1.00 14.99 452 VAL A C 1
ATOM 1743 O O . VAL A 1 236 ? 27.883 0.198 12.673 1.00 15.69 452 VAL A O 1
ATOM 1747 N N . HIS A 1 237 ? 28.702 0.711 10.638 1.00 16.07 453 HIS A N 1
ATOM 1748 C CA . HIS A 1 237 ? 28.003 1.986 10.560 1.00 17.33 453 HIS A CA 1
ATOM 1749 C C . HIS A 1 237 ? 27.877 2.449 9.136 1.00 18.21 453 HIS A C 1
ATOM 1750 O O . HIS A 1 237 ? 27.139 3.445 8.882 1.00 20.90 453 HIS A O 1
#

Radius of gyration: 20.44 Å; Cα contacts (8 Å, |Δi|>4): 515; chains: 1; bounding box: 67×36×43 Å

Nearest PDB structures (foldseek):
  1gpp-assembly1_A  TM=1.005E+00  e=1.665E-42  Saccharomyces cerevisiae
  1jva-assembly1_A  TM=9.336E-01  e=1.075E-31  Saccharomyces cerevisiae
  1jva-assembly2_B  TM=9.323E-01  e=1.720E-31  Saccharomyces cerevisiae
  1um2-assembly1_A  TM=9.280E-01  e=6.991E-30  Saccharomyces cerevisiae
  1um2-assembly2_B  TM=9.324E-01  e=1.675E-27  Saccharomyces cerevisiae

Secondary structure (DSSP, 8-state):
-EEE-TT-EEEBTTS-EEEGGG--TT-EEEBTTSSEEEEEE--EEEEEEEEEEE---PPPPEEEEETTPEEEEEEE--EEEEEEEETTEEEEEEEEEEEEEEE-TTS-EEEEEEEEEEEEEGGG-SHHHHHHHHHHHHS-SSSEEEEEEEGGGGGGS-HHHHHH-BEEE--B-GGG-B--EEE-EEEEEEEEEEEEEEEE-TTS-S-EEBTT-BEE-

B-factor: mean 25.32, std 8.97, range [13.84, 88.99]

Foldseek 3Di:
DWKFDFQFWFQFLVRDIDTLQPDDFQGWGQFLWSHTWGFHDKDKDKAWKKKKWFDDVPHIDIGMGHQQFKAWKKFFFDWDWDWDDDPNFIKTKIKTWDWDWDQDPVGDIDIDIAIDIDIDTVVVPCPVVVVVVVCSCPVDPDRIDTDIDGNNCLVVYDDVRSQRMWFWFWDQDPVRTTDIGTTRIDMDTDGMDMMIDTATDPPDDGWGQTSVRTIGD

Solvent-accessible surface area: 12212 Å² total; per-residue (Å²): 82,1,11,0,24,143,35,20,56,0,21,16,29,121,45,58,94,58,39,3,38,87,2,111,91,35,50,100,0,16,0,67,60,33,160,77,12,71,0,85,113,54,34,120,32,81,41,46,3,26,24,0,48,40,105,135,215,101,158,75,26,118,12,36,0,2,9,56,2,66,1,10,0,43,0,44,42,29,31,86,102,47,83,122,84,96,200,74,63,82,52,40,19,1,16,5,8,66,84,24,100,86,135,3,132,96,27,78,117,15,128,3,1,76,73,58,58,105,60,34,48,48,103,129,18,65,99,166,0,60,84,41,10,108,49,17,170,143,70,38,138,103,80,60,26,82,20,47,4,38,2,83,5,5,98,13,15,45,88,96,3,42,172,21,0,46,0,6,51,4,12,108,19,89,94,197,62,50,68,67,107,45,8,114,1,87,39,121,110,62,164,121,88,79,36,37,2,1,16,5,19,128,130,56,62,59,29,1,0,4,40,46,58,0,5,2,36

GO terms:
  GO:0000329 fungal-type vacuole membrane (C, IDA)
  GO:0000221 vacuolar proton-transporting V-type ATPase, V1 domain (C, IDA)
  GO:0046961 proton-transporting ATPase activity, rotational mechanism (F, IDA)
  GO:0000329 fungal-type vacuole membrane (C, HDA)
  GO:0003729 mRNA binding (F, HDA)
  GO:0007035 vacuolar acidification (P, IMP)
  GO:0005515 protein binding (F, IPI)
  GO:1902600 proton transmembrane transport (P, IDA)
  GO:0005774 vacuolar membrane (C, EXP)
  GO:1902600 proton transmembrane transport (P, IC)
  GO:0007035 vacuolar acidification (P, IC)
  GO:0046961 proton-transporting ATPase activity, rotational mechanism (F, IC)